Protein AF-A0A479ZXY7-F1 (afdb_monomer)

Foldseek 3Di:
DDDDPVVVVVVVVVVVVVVVVVVVVVVVVVVVCVVPDDPDPPPPPPPCDPDPPPPQDFPDQPDALQVLQVVLLVVVEVDDDDPQFLQVLLCQQQVLLSNADDPLADDDNGQFDPDQVSLVVSVVPAQWDDQPPADAAIARPLLSVLVNQLCVQDNWDAPVRDNLFFADGLVSLQVQCVVQHDVVLVVCSRNVNRSVCSLVGDDRRRDPSSRRFKGFTDDDDDSSVVSCLQSQWFAARPNNVRMIGRRRDHPVCLVSSSFDWDADPNGTHGGRPD

Nearest PDB structures (foldseek):
  4oak-assembly1_A  TM=6.173E-01  e=1.042E-04  Enterococcus gallinarum
  4muq-assembly1_A  TM=6.581E-01  e=4.054E-04  Enterococcus faecalis
  4oxd-assembly2_B  TM=5.390E-01  e=3.019E-03  Streptococcus pneumoniae R6
  4d0y-assembly2_B  TM=5.021E-01  e=9.835E-03  Streptococcus pneumoniae D39

Sequence (274 aa):
MILKPKTKKYLIQISLITLIIFLFSTTFTILYLRYNQPSPNLITIRKNNPESSVSTFIPNQQLNAQKKFLDTINYQLKNLPQSDTYEYILLRAYGAIFINQNPEIKLPPKVIVDNEQDTKQIQDNLQLTLVEGTQECYLQKAAADAFDQARNIIDIPLKSGYSGDCTRSFATNLRFWQKYTNNQTLEQVKQGKETNILSVVAPPGTSQHLWGLALDLRVSNQEQREALNQNGWFQTVAKDVPHWTYLGWDEESLPKFGLQEKIISGITYWLTPI

Solvent-accessible surface area (backbone atoms only — not comparable to full-atom values): 15407 Å² total; per-residue (Å²): 135,87,74,56,74,69,61,54,54,52,53,52,52,52,55,49,52,53,49,52,51,52,54,51,51,52,51,49,50,52,50,53,50,62,72,68,50,75,78,76,80,78,75,76,77,74,76,82,67,82,79,76,81,73,80,78,88,73,41,66,82,88,51,55,41,45,57,12,29,53,54,39,31,52,75,70,32,91,74,74,65,53,85,92,36,43,58,31,57,46,37,37,51,54,40,61,54,48,70,42,76,56,88,87,62,73,75,77,86,58,69,66,38,92,45,53,68,62,43,47,62,55,48,76,70,52,60,64,34,73,32,82,98,55,93,58,32,35,18,27,43,75,46,24,54,27,52,47,54,22,42,74,75,41,89,66,49,53,57,81,76,47,34,87,32,19,39,42,54,43,65,56,37,36,53,51,28,60,72,80,48,52,71,68,54,50,54,30,35,50,69,68,73,48,61,72,54,59,33,79,46,42,57,58,41,43,44,53,24,56,59,17,37,23,38,29,34,53,80,86,54,68,69,54,49,50,35,30,31,76,40,13,32,41,31,40,38,70,85,27,81,42,43,33,32,44,37,80,44,53,70,88,51,41,55,55,44,10,35,37,83,44,78,55,98,90,42,73,27,49,28,53,56,102

Structure (mmCIF, N/CA/C/O backbone):
data_AF-A0A479ZXY7-F1
#
_entry.id   AF-A0A479ZXY7-F1
#
loop_
_atom_site.group_PDB
_atom_site.id
_atom_site.type_symbol
_atom_site.label_atom_id
_atom_site.label_alt_id
_atom_site.label_comp_id
_atom_site.label_asym_id
_atom_site.label_entity_id
_atom_site.label_seq_id
_atom_site.pdbx_PDB_ins_code
_atom_site.Cartn_x
_atom_site.Cartn_y
_atom_site.Cartn_z
_atom_site.occupancy
_atom_site.B_iso_or_equiv
_atom_site.auth_seq_id
_atom_site.auth_comp_id
_atom_site.auth_asym_id
_atom_site.auth_atom_id
_atom_site.pdbx_PDB_model_num
ATOM 1 N N . MET A 1 1 ? 30.742 -53.772 -57.460 1.00 47.47 1 MET A N 1
ATOM 2 C CA . MET A 1 1 ? 29.313 -53.761 -57.848 1.00 47.47 1 MET A CA 1
ATOM 3 C C . MET A 1 1 ? 28.847 -52.307 -57.897 1.00 47.47 1 MET A C 1
ATOM 5 O O . MET A 1 1 ? 28.748 -51.676 -56.854 1.00 47.47 1 MET A O 1
ATOM 9 N N . ILE A 1 2 ? 28.699 -51.725 -59.091 1.00 53.19 2 ILE A N 1
ATOM 10 C CA . ILE A 1 2 ? 28.359 -50.301 -59.260 1.00 53.19 2 ILE A CA 1
ATOM 11 C C . ILE A 1 2 ? 26.841 -50.149 -59.093 1.00 53.19 2 ILE A C 1
ATOM 13 O O . ILE A 1 2 ? 26.070 -50.643 -59.913 1.00 53.19 2 ILE A O 1
ATOM 17 N N . LEU A 1 3 ? 26.407 -49.508 -58.004 1.00 51.00 3 LEU A N 1
ATOM 18 C CA . LEU A 1 3 ? 24.993 -49.224 -57.738 1.00 51.00 3 LEU A CA 1
ATOM 19 C C . LEU A 1 3 ? 24.421 -48.299 -58.823 1.00 51.00 3 LEU A C 1
ATOM 21 O O . LEU A 1 3 ? 25.013 -47.268 -59.146 1.00 51.00 3 LEU A O 1
ATOM 25 N N . LYS A 1 4 ? 23.247 -48.650 -59.365 1.00 50.28 4 LYS A N 1
ATOM 26 C CA . LYS A 1 4 ? 22.546 -47.850 -60.381 1.00 50.28 4 LYS A CA 1
ATOM 27 C C . LYS A 1 4 ? 22.296 -46.414 -59.863 1.00 50.28 4 LYS A C 1
ATOM 29 O O . LYS A 1 4 ? 22.034 -46.215 -58.672 1.00 50.28 4 LYS A O 1
ATOM 34 N N . PRO A 1 5 ? 22.312 -45.386 -60.729 1.00 57.75 5 PRO A N 1
ATOM 35 C CA . PRO A 1 5 ? 22.262 -43.979 -60.310 1.00 57.75 5 PRO A CA 1
ATOM 36 C C . PRO A 1 5 ? 21.006 -43.604 -59.499 1.00 57.75 5 PRO A C 1
ATOM 38 O O . PRO A 1 5 ? 21.085 -42.772 -58.597 1.00 57.75 5 PRO A O 1
ATOM 41 N N . LYS A 1 6 ? 19.864 -44.270 -59.733 1.00 55.56 6 LYS A N 1
ATOM 42 C CA . LYS A 1 6 ? 18.636 -44.073 -58.938 1.00 55.56 6 LYS A CA 1
ATOM 43 C C . LYS A 1 6 ? 18.770 -44.577 -57.493 1.00 55.56 6 LYS A C 1
ATOM 45 O O . LYS A 1 6 ? 18.343 -43.884 -56.576 1.00 55.56 6 LYS A O 1
ATOM 50 N N . THR A 1 7 ? 19.424 -45.719 -57.269 1.00 57.09 7 THR A N 1
ATOM 51 C CA . THR A 1 7 ? 19.645 -46.275 -55.918 1.00 57.09 7 THR A CA 1
ATOM 52 C C . THR A 1 7 ? 20.605 -45.427 -55.080 1.00 57.09 7 THR A C 1
ATOM 54 O O . THR A 1 7 ? 20.399 -45.283 -53.880 1.00 57.09 7 THR A O 1
ATOM 57 N N . LYS A 1 8 ? 21.595 -44.771 -55.705 1.00 59.19 8 LYS A N 1
ATOM 58 C CA . LYS A 1 8 ? 22.517 -43.856 -55.008 1.00 59.19 8 LYS A CA 1
ATOM 59 C C . LYS A 1 8 ? 21.806 -42.594 -54.496 1.00 59.19 8 LYS A C 1
ATOM 61 O O . LYS A 1 8 ? 22.092 -42.139 -53.395 1.00 59.19 8 LYS A O 1
ATOM 66 N N . LYS A 1 9 ? 20.846 -42.059 -55.262 1.00 59.97 9 LYS A N 1
ATOM 67 C CA . LYS A 1 9 ? 20.069 -40.864 -54.886 1.00 59.97 9 LYS A CA 1
ATOM 68 C C . LYS A 1 9 ? 19.111 -41.138 -53.717 1.00 59.97 9 LYS A C 1
ATOM 70 O O . LYS A 1 9 ? 19.033 -40.324 -52.803 1.00 59.97 9 LYS A O 1
ATOM 75 N N . TYR A 1 10 ? 18.471 -42.311 -53.708 1.00 59.94 10 TYR A N 1
ATOM 76 C CA . TYR A 1 10 ? 17.634 -42.766 -52.591 1.00 59.94 10 TYR A CA 1
ATOM 77 C C . TYR A 1 10 ? 18.440 -42.991 -51.305 1.00 59.94 10 TYR A C 1
ATOM 79 O O . TYR A 1 10 ? 18.013 -42.560 -50.241 1.00 59.94 10 TYR A O 1
ATOM 87 N N . LEU A 1 11 ? 19.629 -43.597 -51.396 1.00 63.22 11 LEU A N 1
ATOM 88 C CA . LEU A 1 11 ? 20.503 -43.801 -50.233 1.00 63.22 11 LEU A CA 1
ATOM 89 C C . LEU A 1 11 ? 20.980 -42.473 -49.620 1.00 63.22 11 LEU A C 1
ATOM 91 O O . LEU A 1 11 ? 20.997 -42.335 -48.401 1.00 63.22 11 LEU A O 1
ATOM 95 N N . ILE A 1 12 ? 21.297 -41.473 -50.451 1.00 64.19 12 ILE A N 1
ATOM 96 C CA . ILE A 1 12 ? 21.666 -40.127 -49.983 1.00 64.19 12 ILE A CA 1
ATOM 97 C C . ILE A 1 12 ? 20.469 -39.424 -49.321 1.00 64.19 12 ILE A C 1
ATOM 99 O O . ILE A 1 12 ? 20.633 -38.818 -48.265 1.00 64.19 12 ILE A O 1
ATOM 103 N N . GLN A 1 13 ? 19.261 -39.535 -49.889 1.00 62.12 13 GLN A N 1
ATOM 104 C CA . GLN A 1 13 ? 18.049 -38.973 -49.278 1.00 62.12 13 GLN A CA 1
ATOM 105 C C . GLN A 1 13 ? 17.719 -39.616 -47.928 1.00 62.12 13 GLN A C 1
ATOM 107 O O . GLN A 1 13 ? 17.432 -38.893 -46.978 1.00 62.12 13 GLN A O 1
ATOM 112 N N . ILE A 1 14 ? 17.808 -40.944 -47.815 1.00 68.12 14 ILE A N 1
ATOM 113 C CA . ILE A 1 14 ? 17.574 -41.649 -46.546 1.00 68.12 14 ILE A CA 1
ATOM 114 C C . ILE A 1 14 ? 18.610 -41.215 -45.502 1.00 68.12 14 ILE A C 1
ATOM 116 O O . ILE A 1 14 ? 18.230 -40.932 -44.372 1.00 68.12 14 ILE A O 1
ATOM 120 N N . SER A 1 15 ? 19.884 -41.077 -45.890 1.00 65.88 15 SER A N 1
ATOM 121 C CA . SER A 1 15 ? 20.955 -40.639 -44.985 1.00 65.88 15 SER A CA 1
ATOM 122 C C . SER A 1 15 ? 20.807 -39.187 -44.509 1.00 65.88 15 SER A C 1
ATOM 124 O O . SER A 1 15 ? 21.217 -38.868 -43.397 1.00 65.88 15 SER A O 1
ATOM 126 N N . LEU A 1 16 ? 20.242 -38.296 -45.331 1.00 67.25 16 LEU A N 1
ATOM 127 C CA . LEU A 1 16 ? 19.954 -36.908 -44.945 1.00 67.25 16 LEU A CA 1
ATOM 128 C C . LEU A 1 16 ? 18.743 -36.820 -44.010 1.00 67.25 16 LEU A C 1
ATOM 130 O O . LEU A 1 16 ? 18.774 -36.068 -43.040 1.00 67.25 16 LEU A O 1
ATOM 134 N N . ILE A 1 17 ? 17.697 -37.612 -44.265 1.00 69.25 17 ILE A N 1
ATOM 135 C CA . ILE A 1 17 ? 16.501 -37.657 -43.414 1.00 69.25 17 ILE A CA 1
ATOM 136 C C . ILE A 1 17 ? 16.846 -38.229 -42.034 1.00 69.25 17 ILE A C 1
ATOM 138 O O . ILE A 1 17 ? 16.434 -37.660 -41.025 1.00 69.25 17 ILE A O 1
ATOM 142 N N . THR A 1 18 ? 17.648 -39.296 -41.960 1.00 65.31 18 THR A N 1
ATOM 143 C CA . THR A 1 18 ? 18.095 -39.840 -40.668 1.00 65.31 18 THR A CA 1
ATOM 144 C C . THR A 1 18 ? 18.974 -38.858 -39.900 1.00 65.31 18 THR A C 1
ATOM 146 O O . THR A 1 18 ? 18.794 -38.732 -38.692 1.00 65.31 18 THR A O 1
ATOM 149 N N . LEU A 1 19 ? 19.853 -38.103 -40.571 1.00 67.62 19 LEU A N 1
ATOM 150 C CA . LEU A 1 19 ? 20.662 -37.058 -39.930 1.00 67.62 19 LEU A CA 1
ATOM 151 C C . LEU A 1 19 ? 19.793 -35.925 -39.353 1.00 67.62 19 LEU A C 1
ATOM 153 O O . LEU A 1 19 ? 20.022 -35.493 -38.226 1.00 67.62 19 LEU A O 1
ATOM 157 N N . ILE A 1 20 ? 18.771 -35.473 -40.089 1.00 67.44 20 ILE A N 1
ATOM 158 C CA . ILE A 1 20 ? 17.846 -34.422 -39.631 1.00 67.44 20 ILE A CA 1
ATOM 159 C C . ILE A 1 20 ? 17.018 -34.901 -38.432 1.00 67.44 20 ILE A C 1
ATOM 161 O O . ILE A 1 20 ? 16.876 -34.156 -37.465 1.00 67.44 20 ILE A O 1
ATOM 165 N N . ILE A 1 21 ? 16.522 -36.143 -38.452 1.00 67.38 21 ILE A N 1
ATOM 166 C CA . ILE A 1 21 ? 15.780 -36.726 -37.321 1.00 67.38 21 ILE A CA 1
ATOM 167 C C . ILE A 1 21 ? 16.680 -36.833 -36.082 1.00 67.38 21 ILE A C 1
ATOM 169 O O . ILE A 1 21 ? 16.236 -36.501 -34.986 1.00 67.38 21 ILE A O 1
ATOM 173 N N . PHE A 1 22 ? 17.949 -37.221 -36.245 1.00 62.78 22 PHE A N 1
ATOM 174 C CA . PHE A 1 22 ? 18.904 -37.310 -35.134 1.00 62.78 22 PHE A CA 1
ATOM 175 C C . PHE A 1 22 ? 19.274 -35.930 -34.557 1.00 62.78 22 PHE A C 1
ATOM 177 O O . PHE A 1 22 ? 19.413 -35.769 -33.344 1.00 62.78 22 PHE A O 1
ATOM 184 N N . LEU A 1 23 ? 19.398 -34.903 -35.406 1.00 59.53 23 LEU A N 1
ATOM 185 C CA . LEU A 1 23 ? 19.612 -33.514 -34.974 1.00 59.53 23 LEU A CA 1
ATOM 186 C C . LEU A 1 23 ? 18.377 -32.933 -34.259 1.00 59.53 23 LEU A C 1
ATOM 188 O O . LEU A 1 23 ? 18.514 -32.211 -33.270 1.00 59.53 23 LEU A O 1
ATOM 192 N N . PHE A 1 24 ? 17.166 -33.285 -34.698 1.00 59.16 24 PHE A N 1
ATOM 193 C CA . PHE A 1 24 ? 15.929 -32.893 -34.015 1.00 59.16 24 PHE A CA 1
ATOM 194 C C . PHE A 1 24 ? 15.730 -33.630 -32.685 1.00 59.16 24 PHE A C 1
ATOM 196 O O . PHE A 1 24 ? 15.337 -33.007 -31.702 1.00 59.16 24 PHE A O 1
ATOM 203 N N . SER A 1 25 ? 16.043 -34.929 -32.605 1.00 59.66 25 SER A N 1
ATOM 204 C CA . SER A 1 25 ? 15.922 -35.670 -31.344 1.00 59.66 25 SER A CA 1
ATOM 205 C C . SER A 1 25 ? 16.925 -35.169 -30.309 1.00 59.66 25 SER A C 1
ATOM 207 O O . SER A 1 25 ? 16.561 -34.971 -29.158 1.00 59.66 25 SER A O 1
ATOM 209 N N . THR A 1 26 ? 18.170 -34.894 -30.708 1.00 59.06 26 THR A N 1
ATOM 210 C CA . THR A 1 26 ? 19.199 -34.396 -29.780 1.00 59.06 26 THR A CA 1
ATOM 211 C C . THR A 1 26 ? 18.889 -32.994 -29.257 1.00 59.06 26 THR A C 1
ATOM 213 O O . THR A 1 26 ? 19.015 -32.756 -28.057 1.00 59.06 26 THR A O 1
ATOM 216 N N . THR A 1 27 ? 18.406 -32.080 -30.103 1.00 56.03 27 THR A N 1
ATOM 217 C CA . THR A 1 27 ? 17.993 -30.735 -29.662 1.00 56.03 27 THR A CA 1
ATOM 218 C C . THR A 1 27 ? 16.749 -30.771 -28.773 1.00 56.03 27 THR A C 1
ATOM 220 O O . THR A 1 27 ? 16.719 -30.084 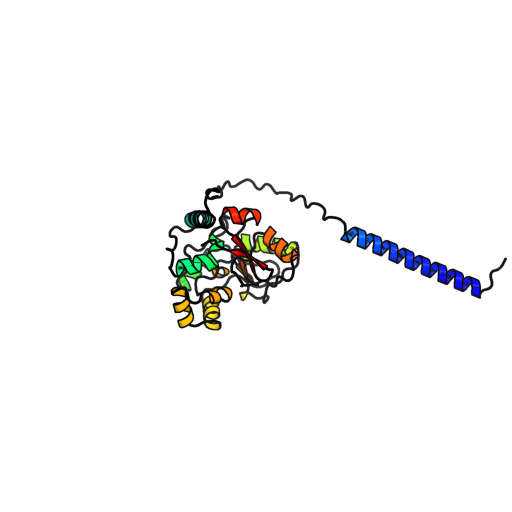-27.751 1.00 56.03 27 THR A O 1
ATOM 223 N N . PHE A 1 28 ? 15.766 -31.624 -29.084 1.00 66.31 28 PHE A N 1
ATOM 224 C CA . PHE A 1 28 ? 14.577 -31.812 -28.252 1.00 66.31 28 PHE A CA 1
ATOM 225 C C . PHE A 1 28 ? 14.916 -32.425 -26.887 1.00 66.31 28 PHE A C 1
ATOM 227 O O . PHE A 1 28 ? 14.420 -31.948 -25.872 1.00 66.31 28 PHE A O 1
ATOM 234 N N . THR A 1 29 ? 15.808 -33.420 -26.820 1.00 60.34 29 THR A N 1
ATOM 235 C CA . THR A 1 29 ? 16.255 -33.993 -25.540 1.00 60.34 29 THR A CA 1
ATOM 236 C C . THR A 1 29 ? 17.043 -32.980 -24.706 1.00 60.34 29 THR A C 1
ATOM 238 O O . THR A 1 29 ? 16.838 -32.918 -23.498 1.00 60.34 29 THR A O 1
ATOM 241 N N . ILE A 1 30 ? 17.885 -32.137 -25.315 1.00 62.78 30 ILE A N 1
ATOM 242 C CA . ILE A 1 30 ? 18.604 -31.071 -24.594 1.00 62.78 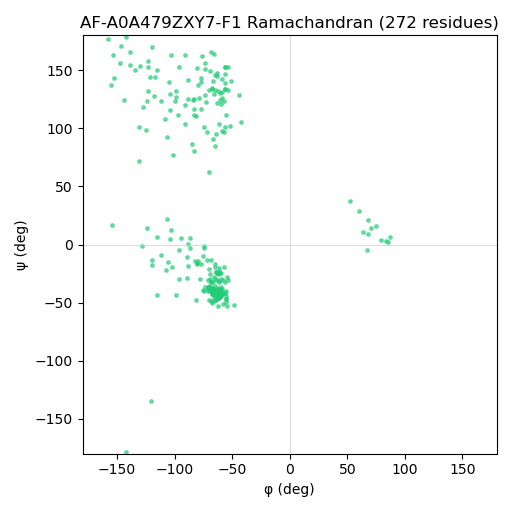30 ILE A CA 1
ATOM 243 C C . ILE A 1 30 ? 17.629 -30.021 -24.038 1.00 62.78 30 ILE A C 1
ATOM 245 O O . ILE A 1 30 ? 17.778 -29.607 -22.890 1.00 62.78 30 ILE A O 1
ATOM 249 N N . LEU A 1 31 ? 16.616 -29.614 -24.809 1.00 61.94 31 LEU A N 1
ATOM 250 C CA . LEU A 1 31 ? 15.574 -28.682 -24.359 1.00 61.94 31 LEU A CA 1
ATOM 251 C C . LEU A 1 31 ? 14.685 -29.289 -23.268 1.00 61.94 31 LEU A C 1
ATOM 253 O O . LEU A 1 31 ? 14.419 -28.630 -22.268 1.00 61.94 31 LEU A O 1
ATOM 257 N N . TYR A 1 32 ? 14.283 -30.550 -23.423 1.00 68.12 32 TYR A N 1
ATOM 258 C CA . TYR A 1 32 ? 13.486 -31.281 -22.439 1.00 68.12 32 TYR A CA 1
ATOM 259 C C . TYR A 1 32 ? 14.248 -31.495 -21.126 1.00 68.12 32 TYR A C 1
ATOM 261 O O . TYR A 1 32 ? 13.674 -31.353 -20.048 1.00 68.12 32 TYR A O 1
ATOM 269 N N . LEU A 1 33 ? 15.552 -31.785 -21.201 1.00 64.06 33 LEU A N 1
ATOM 270 C CA . LEU A 1 33 ? 16.409 -31.855 -20.022 1.00 64.06 33 LEU A CA 1
ATOM 271 C C . LEU A 1 33 ? 16.577 -30.472 -19.389 1.00 64.06 33 LEU A C 1
ATOM 273 O O . LEU A 1 33 ? 16.441 -30.384 -18.180 1.00 64.06 33 LEU A O 1
ATOM 277 N N . ARG A 1 34 ? 16.786 -29.394 -20.162 1.00 62.22 34 ARG A N 1
ATOM 278 C CA . ARG A 1 34 ? 16.861 -28.020 -19.622 1.00 62.22 34 ARG A CA 1
ATOM 279 C C . ARG A 1 34 ? 15.576 -27.577 -18.924 1.00 62.22 34 ARG A C 1
ATOM 281 O O . ARG A 1 34 ? 15.665 -26.943 -17.884 1.00 62.22 34 ARG A O 1
ATOM 288 N N . TYR A 1 35 ? 14.415 -27.902 -19.491 1.00 65.31 35 TYR A N 1
ATOM 289 C CA . TYR A 1 35 ? 13.110 -27.539 -18.933 1.00 65.31 35 TYR A CA 1
ATOM 290 C C . TYR A 1 35 ? 12.805 -28.288 -17.628 1.00 65.31 35 TYR A C 1
ATOM 292 O O . TYR A 1 35 ? 12.168 -27.738 -16.740 1.00 65.31 35 TYR A O 1
ATOM 300 N N . ASN A 1 36 ? 13.301 -29.522 -17.493 1.00 59.16 36 ASN A N 1
ATOM 301 C CA . ASN A 1 36 ? 13.084 -30.369 -16.318 1.00 59.16 36 ASN A CA 1
ATOM 302 C C . ASN A 1 36 ? 14.295 -30.439 -15.368 1.00 59.16 36 ASN A C 1
ATOM 304 O O . ASN A 1 36 ? 14.330 -31.303 -14.489 1.00 59.16 36 ASN A O 1
ATOM 308 N N . GLN A 1 37 ? 15.301 -29.569 -15.523 1.00 47.59 37 GLN A N 1
ATOM 309 C CA . GLN A 1 37 ? 16.297 -29.379 -14.468 1.00 47.59 37 GLN A CA 1
ATOM 310 C C . GLN A 1 37 ? 15.611 -28.611 -13.328 1.00 47.59 37 GLN A C 1
ATOM 312 O O . GLN A 1 37 ? 15.115 -27.512 -13.574 1.00 47.59 37 GLN A O 1
ATOM 317 N N . PRO A 1 38 ? 15.576 -29.140 -12.091 1.00 46.38 38 PRO A N 1
ATOM 318 C CA . PRO A 1 38 ? 15.204 -28.325 -10.944 1.00 46.38 38 PRO A CA 1
ATOM 319 C C . PRO A 1 38 ? 16.141 -27.117 -10.893 1.00 46.38 38 PRO A C 1
ATOM 321 O O . PRO A 1 38 ? 17.353 -27.274 -11.077 1.00 46.38 38 PRO A O 1
ATOM 324 N N . SER A 1 39 ? 15.572 -25.925 -10.690 1.00 47.78 39 SER A N 1
ATOM 325 C CA . SER A 1 39 ? 16.329 -24.679 -10.589 1.00 47.78 39 SER A CA 1
ATOM 326 C C . SER A 1 39 ? 17.550 -24.894 -9.696 1.00 47.78 39 SER A C 1
ATOM 328 O O . SER A 1 39 ? 17.397 -25.426 -8.590 1.00 47.78 39 SER A O 1
ATOM 330 N N . PRO A 1 40 ? 18.767 -24.529 -10.142 1.00 43.38 40 PRO A N 1
ATOM 331 C CA . PRO A 1 40 ? 19.911 -24.568 -9.253 1.00 43.38 40 PRO A CA 1
ATOM 332 C C . PRO A 1 40 ? 19.556 -23.689 -8.061 1.00 43.38 40 PRO A C 1
ATOM 334 O O . PRO A 1 40 ? 19.192 -22.531 -8.254 1.00 43.38 40 PRO A O 1
ATOM 337 N N . ASN A 1 41 ? 19.607 -24.267 -6.855 1.00 40.34 41 ASN A N 1
ATOM 338 C CA . ASN A 1 41 ? 19.479 -23.536 -5.603 1.00 40.34 41 ASN A CA 1
ATOM 339 C C . ASN A 1 41 ? 20.307 -22.256 -5.729 1.00 40.34 41 ASN A C 1
ATOM 341 O O . ASN A 1 41 ? 21.540 -22.309 -5.707 1.00 40.34 41 ASN A O 1
ATOM 345 N N . LEU A 1 42 ? 19.631 -21.119 -5.900 1.00 37.16 42 LEU A N 1
ATOM 346 C CA . LEU A 1 42 ? 20.238 -19.823 -5.692 1.00 37.16 42 LEU A CA 1
ATOM 347 C C . LEU A 1 42 ? 20.573 -19.814 -4.210 1.00 37.16 42 LEU A C 1
ATOM 349 O O . LEU A 1 42 ? 19.729 -19.570 -3.354 1.00 37.16 42 LEU A O 1
ATOM 353 N N . ILE A 1 43 ? 21.816 -20.178 -3.906 1.00 33.91 43 ILE A N 1
ATOM 354 C CA . ILE A 1 43 ? 22.435 -19.851 -2.638 1.00 33.91 43 ILE A CA 1
ATOM 355 C C . ILE A 1 43 ? 22.380 -18.331 -2.597 1.00 33.91 43 ILE A C 1
ATOM 357 O O . ILE A 1 43 ? 23.192 -17.652 -3.226 1.00 33.91 43 ILE A O 1
ATOM 361 N N . THR A 1 44 ? 21.370 -17.799 -1.915 1.00 35.78 44 THR A N 1
ATOM 362 C CA . THR A 1 44 ? 21.303 -16.399 -1.536 1.00 35.78 44 THR A CA 1
ATOM 363 C C . THR A 1 44 ? 22.557 -16.137 -0.721 1.00 35.78 44 THR A C 1
ATOM 365 O O . THR A 1 44 ? 22.627 -16.461 0.466 1.00 35.78 44 THR A O 1
ATOM 368 N N . ILE A 1 45 ? 23.594 -15.601 -1.366 1.00 34.59 45 ILE A N 1
ATOM 369 C CA . ILE A 1 45 ? 24.734 -15.036 -0.661 1.00 34.59 45 ILE A CA 1
ATOM 370 C C . ILE A 1 45 ? 24.176 -13.809 0.047 1.00 34.59 45 ILE A C 1
ATOM 372 O O . ILE A 1 45 ? 24.101 -12.714 -0.508 1.00 34.59 45 ILE A O 1
ATOM 376 N N . ARG A 1 46 ? 23.728 -14.030 1.283 1.00 41.34 46 ARG A N 1
ATOM 377 C CA . ARG A 1 46 ? 23.424 -12.993 2.253 1.00 41.34 46 ARG A CA 1
ATOM 378 C C . ARG A 1 46 ? 24.708 -12.177 2.391 1.00 41.34 46 ARG A C 1
ATOM 380 O O . ARG A 1 46 ? 25.667 -12.616 3.023 1.00 41.34 46 ARG A O 1
ATOM 387 N N . LYS A 1 47 ? 24.771 -11.014 1.740 1.00 41.31 47 LYS A N 1
ATOM 388 C CA . LYS A 1 47 ? 25.758 -9.998 2.100 1.00 41.31 47 LYS A CA 1
ATOM 389 C C . LYS A 1 47 ? 25.441 -9.626 3.543 1.00 41.31 47 LYS A C 1
ATOM 391 O O . LYS A 1 47 ? 24.458 -8.939 3.802 1.00 41.31 47 LYS A O 1
ATOM 396 N N . ASN A 1 48 ? 26.246 -10.132 4.471 1.00 38.31 48 ASN A N 1
ATOM 397 C CA . ASN A 1 48 ? 26.273 -9.662 5.846 1.00 38.31 48 ASN A CA 1
ATOM 398 C C . ASN A 1 48 ? 26.762 -8.207 5.816 1.00 38.31 48 ASN A C 1
ATOM 400 O O . ASN A 1 48 ? 27.958 -7.945 5.928 1.00 38.31 48 ASN A O 1
ATOM 404 N N . ASN A 1 49 ? 25.847 -7.264 5.592 1.00 39.69 49 ASN A N 1
ATOM 405 C CA . ASN A 1 49 ? 26.066 -5.890 6.017 1.00 39.69 49 ASN A CA 1
ATOM 406 C C . ASN A 1 49 ? 26.087 -5.886 7.553 1.00 39.69 49 ASN A C 1
ATOM 408 O O . ASN A 1 49 ? 25.317 -6.632 8.163 1.00 39.69 49 ASN A O 1
ATOM 412 N N . PRO A 1 50 ? 26.970 -5.095 8.182 1.00 40.34 50 PRO A N 1
ATOM 413 C CA . PRO A 1 50 ? 27.056 -5.038 9.633 1.00 40.34 50 PRO A CA 1
ATOM 414 C C . PRO A 1 50 ? 25.700 -4.606 10.198 1.00 40.34 50 PRO A C 1
ATOM 416 O O . PRO A 1 50 ? 25.141 -3.596 9.771 1.00 40.34 50 PRO A O 1
ATOM 419 N N . GLU A 1 51 ? 25.169 -5.411 11.122 1.00 40.72 51 GLU A N 1
ATOM 420 C CA . GLU A 1 51 ? 23.938 -5.152 11.866 1.00 40.72 51 GLU A CA 1
ATOM 421 C C . GLU A 1 51 ? 23.998 -3.761 12.503 1.00 40.72 51 GLU A C 1
ATOM 423 O O . GLU A 1 51 ? 24.599 -3.555 13.556 1.00 40.72 51 GLU A O 1
ATOM 428 N N . SER A 1 52 ? 23.317 -2.798 11.888 1.00 39.78 52 SER A N 1
ATOM 429 C CA . SER A 1 52 ? 22.739 -1.705 12.653 1.00 39.78 52 SER A CA 1
ATOM 430 C C . SER A 1 52 ? 21.567 -2.325 13.406 1.00 39.78 52 SER A C 1
ATOM 432 O O . SER A 1 52 ? 20.512 -2.570 12.824 1.00 39.78 52 SER A O 1
ATOM 434 N N . SER A 1 53 ? 21.797 -2.695 14.666 1.00 46.88 53 SER A N 1
ATOM 435 C CA . SER A 1 53 ? 20.891 -3.469 15.521 1.00 46.88 53 SER A CA 1
ATOM 436 C C . SER A 1 53 ? 19.650 -2.666 15.937 1.00 46.88 53 SER A C 1
ATOM 438 O O . SER A 1 53 ? 19.426 -2.394 17.119 1.00 46.88 53 SER A O 1
ATOM 440 N N . VAL A 1 54 ? 18.831 -2.254 14.971 1.00 58.91 54 VAL A N 1
ATOM 441 C CA . VAL A 1 54 ? 17.466 -1.812 15.245 1.00 58.91 54 VAL A CA 1
ATOM 442 C C . VAL A 1 54 ? 16.668 -3.076 15.538 1.00 58.91 54 VAL A C 1
ATOM 444 O O . VAL A 1 54 ? 16.338 -3.846 14.641 1.00 58.91 54 VAL A O 1
ATOM 447 N N . SER A 1 55 ? 16.428 -3.329 16.822 1.00 72.31 55 SER A N 1
ATOM 448 C CA . SER A 1 55 ? 15.580 -4.423 17.293 1.00 72.31 55 SER A CA 1
ATOM 449 C C . SER A 1 55 ? 14.197 -4.323 16.645 1.00 72.31 55 SER A C 1
ATOM 451 O O . SER A 1 55 ? 13.425 -3.430 16.991 1.00 72.31 55 SER A O 1
ATOM 453 N N . THR A 1 56 ? 13.861 -5.257 15.757 1.00 87.56 56 THR A N 1
ATOM 454 C CA . THR A 1 56 ? 12.498 -5.425 15.245 1.00 87.56 56 THR A CA 1
ATOM 455 C C . THR A 1 56 ? 11.534 -5.744 16.388 1.00 87.56 56 THR A C 1
ATOM 457 O O . THR A 1 56 ? 11.762 -6.668 17.169 1.00 87.56 56 THR A O 1
ATOM 460 N N . PHE A 1 57 ? 10.421 -5.020 16.465 1.00 93.88 57 PHE A N 1
ATOM 461 C CA . PHE A 1 57 ? 9.320 -5.346 17.359 1.00 93.88 57 PHE A CA 1
ATOM 462 C C . PHE A 1 57 ? 8.503 -6.514 16.795 1.00 93.88 57 PHE A C 1
ATOM 464 O O . PHE A 1 57 ? 7.862 -6.389 15.756 1.00 93.88 57 PHE A O 1
ATOM 471 N N . ILE A 1 58 ? 8.475 -7.644 17.496 1.00 94.88 58 ILE A N 1
ATOM 472 C CA . ILE A 1 58 ? 7.573 -8.760 17.193 1.00 94.88 58 ILE A CA 1
ATOM 473 C C . ILE A 1 58 ? 6.556 -8.858 18.338 1.00 94.88 58 ILE A C 1
ATOM 475 O O . ILE A 1 58 ? 6.975 -8.999 19.491 1.00 94.88 58 ILE A O 1
ATOM 479 N N . PRO A 1 59 ? 5.235 -8.789 18.077 1.00 95.88 59 PRO A N 1
ATOM 480 C CA . PRO A 1 59 ? 4.235 -8.892 19.138 1.00 95.88 59 PRO A CA 1
ATOM 481 C C . PRO A 1 59 ? 4.248 -10.294 19.769 1.00 95.88 59 PRO A C 1
ATOM 483 O O . PRO A 1 59 ? 4.780 -11.250 19.197 1.00 95.88 59 PRO A O 1
ATOM 486 N N . ASN A 1 60 ? 3.633 -10.457 20.945 1.00 96.81 60 ASN A N 1
ATOM 487 C CA . ASN A 1 60 ? 3.558 -11.770 21.591 1.00 96.81 60 ASN A CA 1
ATOM 488 C C . ASN A 1 60 ? 2.825 -12.780 20.686 1.00 96.81 60 ASN A C 1
ATOM 490 O O . ASN A 1 60 ? 1.654 -12.616 20.338 1.00 96.81 60 ASN A O 1
ATOM 494 N N . GLN A 1 61 ? 3.523 -13.865 20.341 1.00 97.56 61 GLN A N 1
ATOM 495 C CA . GLN A 1 61 ? 3.050 -14.848 19.371 1.00 97.56 61 GLN A CA 1
ATOM 496 C C . GLN A 1 61 ? 1.892 -15.728 19.864 1.00 97.56 61 GLN A C 1
ATOM 498 O O . GLN A 1 61 ? 1.220 -16.348 19.039 1.00 97.56 61 GLN A O 1
ATOM 503 N N . GLN A 1 62 ? 1.603 -15.722 21.168 1.00 97.62 62 GLN A N 1
ATOM 504 C CA . GLN A 1 62 ? 0.449 -16.402 21.769 1.00 97.62 62 GLN A CA 1
ATOM 505 C C . GLN A 1 62 ? -0.866 -15.622 21.607 1.00 97.62 62 GLN A C 1
ATOM 507 O O . GLN A 1 62 ? -1.941 -16.174 21.834 1.00 97.62 62 GLN A O 1
ATOM 512 N N . LEU A 1 63 ? -0.801 -14.341 21.230 1.00 97.50 63 LEU A N 1
ATOM 513 C CA . LEU A 1 63 ? -1.985 -13.508 21.032 1.00 97.50 63 LEU A CA 1
ATOM 514 C C . LEU A 1 63 ? -2.720 -13.891 19.738 1.00 97.50 63 LEU A C 1
ATOM 516 O O . LEU A 1 63 ? -2.133 -14.424 18.791 1.00 97.50 63 LEU A O 1
ATOM 520 N N . ASN A 1 64 ? -4.019 -13.595 19.679 1.00 98.06 64 ASN A N 1
ATOM 521 C CA . ASN A 1 64 ? -4.783 -13.752 18.442 1.00 98.06 64 ASN A CA 1
ATOM 522 C C . ASN A 1 64 ? -4.331 -12.734 17.372 1.00 98.06 64 ASN A C 1
ATOM 524 O O . ASN A 1 64 ? -3.636 -11.761 17.672 1.00 98.06 64 ASN A O 1
ATOM 528 N N . ALA A 1 65 ? -4.728 -12.961 16.117 1.00 98.06 65 ALA A N 1
ATOM 529 C CA . ALA A 1 65 ? -4.317 -12.136 14.978 1.00 98.06 65 ALA A CA 1
ATOM 530 C C . ALA A 1 65 ? -4.641 -10.645 15.180 1.00 98.06 65 ALA A C 1
ATOM 532 O O . ALA A 1 65 ? -3.765 -9.797 15.025 1.00 98.06 65 ALA A O 1
ATOM 533 N N . GLN A 1 66 ? -5.863 -10.333 15.626 1.00 97.81 66 GLN A N 1
ATOM 534 C CA . GLN A 1 66 ? -6.296 -8.966 15.916 1.00 97.81 66 GLN A CA 1
ATOM 535 C C . GLN A 1 66 ? -5.370 -8.262 16.910 1.00 97.81 66 GLN A C 1
ATOM 537 O O . GLN A 1 66 ? -4.914 -7.149 16.656 1.00 97.81 66 GLN A O 1
ATOM 542 N N . LYS A 1 67 ? -5.061 -8.909 18.036 1.00 97.44 67 LYS A N 1
ATOM 543 C CA . LYS A 1 67 ? -4.223 -8.309 19.069 1.00 97.44 67 LYS A CA 1
ATOM 544 C C . LYS A 1 67 ? -2.763 -8.185 18.623 1.00 97.44 67 LYS A C 1
ATOM 546 O O . LYS A 1 67 ? -2.163 -7.150 18.889 1.00 97.44 67 LYS A O 1
ATOM 551 N N . LYS A 1 68 ? -2.222 -9.162 17.881 1.00 98.19 68 LYS A N 1
ATOM 552 C CA . LYS A 1 68 ? -0.888 -9.058 17.250 1.00 98.19 68 LYS A CA 1
ATOM 553 C C . LYS A 1 68 ? -0.783 -7.827 16.354 1.00 98.19 68 LYS A C 1
ATOM 555 O O . LYS A 1 68 ? 0.182 -7.071 16.458 1.00 98.19 68 LYS A O 1
ATOM 560 N N . PHE A 1 69 ? -1.787 -7.618 15.509 1.00 97.88 69 PHE A N 1
ATOM 561 C CA . PHE A 1 69 ? -1.824 -6.488 14.591 1.00 97.88 69 PHE A CA 1
ATOM 562 C C . PHE A 1 69 ? -1.942 -5.160 15.330 1.00 97.88 69 PHE A C 1
ATOM 564 O O . PHE A 1 69 ? -1.133 -4.268 15.103 1.00 97.88 69 PHE A O 1
ATOM 571 N N . LEU A 1 70 ? -2.878 -5.043 16.275 1.00 96.38 70 LEU A N 1
ATOM 572 C CA . LEU A 1 70 ? -3.042 -3.817 17.058 1.00 96.38 70 LEU A CA 1
ATOM 573 C C . LEU A 1 70 ? -1.797 -3.487 17.895 1.00 96.38 70 LEU A C 1
ATOM 575 O O . LEU A 1 70 ? -1.419 -2.322 17.948 1.00 96.38 70 LEU A O 1
ATOM 579 N N . ASP A 1 71 ? -1.124 -4.478 18.487 1.00 95.88 71 ASP A N 1
ATOM 580 C CA . ASP A 1 71 ? 0.134 -4.257 19.218 1.00 95.88 71 ASP A CA 1
ATOM 581 C C . ASP A 1 71 ? 1.262 -3.799 18.283 1.00 95.88 71 ASP A C 1
ATOM 583 O O . ASP A 1 71 ? 2.017 -2.893 18.630 1.00 95.88 71 ASP A O 1
ATOM 587 N N . THR A 1 72 ? 1.339 -4.374 17.077 1.00 95.19 72 THR A N 1
ATOM 588 C CA . THR A 1 72 ? 2.295 -3.954 16.037 1.00 95.19 72 THR A CA 1
ATOM 589 C C . THR A 1 72 ? 2.034 -2.519 15.596 1.00 95.19 72 THR A C 1
ATOM 591 O O . THR A 1 72 ? 2.957 -1.713 15.540 1.00 95.19 72 THR A O 1
ATOM 594 N N . ILE A 1 73 ? 0.779 -2.159 15.326 1.00 94.69 73 ILE A N 1
ATOM 595 C CA . ILE A 1 73 ? 0.451 -0.800 14.895 1.00 94.69 73 ILE A CA 1
ATOM 596 C C . ILE A 1 73 ? 0.631 0.197 16.033 1.00 94.69 73 ILE A C 1
ATOM 598 O O . ILE A 1 73 ? 1.109 1.292 15.775 1.00 94.69 73 ILE A O 1
ATOM 602 N N . ASN A 1 74 ? 0.332 -0.157 17.284 1.00 94.19 74 ASN A N 1
ATOM 603 C CA . ASN A 1 74 ? 0.553 0.728 18.433 1.00 94.19 74 ASN A CA 1
ATOM 604 C C . ASN A 1 74 ? 2.037 1.087 18.632 1.00 94.19 74 ASN A C 1
ATOM 606 O O . ASN A 1 74 ? 2.351 2.123 19.213 1.00 94.19 74 ASN A O 1
ATOM 610 N N . TYR A 1 75 ? 2.952 0.242 18.146 1.00 90.69 75 TYR A N 1
ATOM 611 C CA . TYR A 1 75 ? 4.381 0.549 18.114 1.00 90.69 75 TYR A CA 1
ATOM 612 C C . TYR A 1 75 ? 4.720 1.667 17.106 1.00 90.69 75 TYR A C 1
ATOM 614 O O . TYR A 1 75 ? 5.652 2.433 17.339 1.00 90.69 75 TYR A O 1
ATOM 622 N N . GLN A 1 76 ? 3.944 1.800 16.023 1.00 90.44 76 GLN A N 1
ATOM 623 C CA . GLN A 1 76 ? 4.159 2.787 14.954 1.00 90.44 76 GLN A CA 1
ATOM 624 C C . GLN A 1 76 ? 3.283 4.044 15.089 1.00 90.44 76 GLN A C 1
ATOM 626 O O . GLN A 1 76 ? 3.746 5.170 14.905 1.00 90.44 76 GLN A O 1
ATOM 631 N N . LEU A 1 77 ? 2.001 3.866 15.410 1.00 90.44 77 LEU A N 1
ATOM 632 C CA . LEU A 1 77 ? 0.999 4.914 15.559 1.00 90.44 77 LEU A CA 1
ATOM 633 C C . LEU A 1 77 ? 0.718 5.160 17.039 1.00 90.44 77 LEU A C 1
ATOM 635 O O . LEU A 1 77 ? 0.146 4.317 17.723 1.00 90.44 77 LEU A O 1
ATOM 639 N N . LYS A 1 78 ? 1.037 6.369 17.512 1.00 82.44 78 LYS A N 1
ATOM 640 C CA . LYS A 1 78 ? 0.821 6.767 18.915 1.00 82.44 78 LYS A CA 1
ATOM 641 C C . LYS A 1 78 ? -0.649 6.738 19.344 1.00 82.44 78 LYS A C 1
ATOM 643 O O . LYS A 1 78 ? -0.929 6.504 20.512 1.00 82.44 78 LYS A O 1
ATOM 648 N N . ASN A 1 79 ? -1.566 7.009 18.415 1.00 87.31 79 ASN A N 1
ATOM 649 C CA . ASN A 1 79 ? -2.999 7.097 18.680 1.00 87.31 79 ASN A CA 1
ATOM 650 C C . ASN A 1 79 ? -3.743 6.137 17.754 1.00 87.31 79 ASN A C 1
ATOM 652 O O . ASN A 1 79 ? -3.990 6.456 16.589 1.00 87.31 79 ASN A O 1
ATOM 656 N N . LEU A 1 80 ? -4.095 4.963 18.276 1.00 92.69 80 LEU A N 1
ATOM 657 C CA . LEU A 1 80 ? -4.914 4.013 17.537 1.00 92.69 80 LEU A CA 1
ATOM 658 C C . LEU A 1 80 ? -6.359 4.526 17.401 1.00 92.69 80 LEU A C 1
ATOM 660 O O . LEU A 1 80 ? -6.959 4.933 18.404 1.00 92.69 80 LEU A O 1
ATOM 664 N N . PRO A 1 81 ? -6.941 4.471 16.189 1.00 93.56 81 PRO A N 1
ATOM 665 C CA . PRO A 1 81 ? -8.373 4.652 15.992 1.00 93.56 81 PRO A CA 1
ATOM 666 C C . PRO A 1 81 ? -9.205 3.754 16.910 1.00 93.56 81 PRO A C 1
ATOM 668 O O . PRO A 1 81 ? -8.865 2.589 17.125 1.00 93.56 81 PRO A O 1
ATOM 671 N N . GLN A 1 82 ? -10.309 4.289 17.430 1.00 93.25 82 GLN A N 1
ATOM 672 C CA . GLN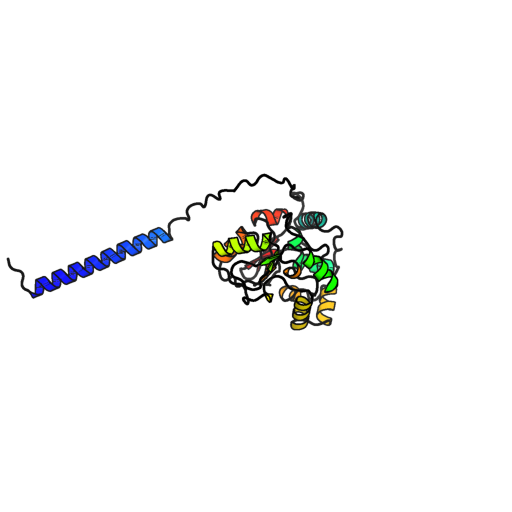 A 1 82 ? -11.279 3.505 18.196 1.00 93.25 82 GLN A CA 1
ATOM 673 C C . GLN A 1 82 ? -12.083 2.601 17.262 1.00 93.25 82 GLN A C 1
ATOM 675 O O . GLN A 1 82 ? -12.293 2.952 16.106 1.00 93.25 82 GLN A O 1
ATOM 680 N N . SER A 1 83 ? -12.558 1.455 17.750 1.00 92.00 83 SER A N 1
ATOM 681 C CA . SER A 1 83 ? -13.464 0.613 16.963 1.00 92.00 83 SER A CA 1
ATOM 682 C C . SER A 1 83 ? -14.709 1.394 16.529 1.00 92.00 83 SER A C 1
ATOM 684 O O . SER A 1 83 ? -15.125 2.340 17.196 1.00 92.00 83 SER A O 1
ATOM 686 N N . ASP A 1 84 ? -15.297 0.989 15.404 1.00 88.31 84 ASP A N 1
ATOM 687 C CA . ASP A 1 84 ? -16.515 1.578 14.829 1.00 88.31 84 ASP A CA 1
ATOM 688 C C . ASP A 1 84 ? -16.399 3.047 14.376 1.00 88.31 84 ASP A C 1
ATOM 690 O O . ASP A 1 84 ? -17.403 3.661 14.012 1.00 88.31 84 ASP A O 1
ATOM 694 N N . THR A 1 85 ? -15.187 3.615 14.324 1.00 95.44 85 THR A N 1
ATOM 695 C CA . THR A 1 85 ? -14.957 4.926 13.697 1.00 95.44 85 THR A CA 1
ATOM 696 C C . THR A 1 85 ? -14.590 4.807 12.220 1.00 95.44 85 THR A C 1
ATOM 698 O O . THR A 1 85 ? -14.157 3.762 11.724 1.00 95.44 85 THR A O 1
ATOM 701 N N . TYR A 1 86 ? -14.715 5.925 11.505 1.00 95.75 86 TYR A N 1
ATOM 702 C CA . TYR A 1 86 ? -14.284 6.036 10.116 1.00 95.75 86 TYR A CA 1
ATOM 703 C C . TYR A 1 86 ? -12.786 5.734 9.945 1.00 95.75 86 TYR A C 1
ATOM 705 O O . TYR A 1 86 ? -12.396 4.987 9.050 1.00 95.75 86 TYR A O 1
ATOM 713 N N . GLU A 1 87 ? -11.943 6.247 10.838 1.00 96.06 87 GLU A N 1
ATOM 714 C CA . GLU A 1 87 ? -10.505 5.978 10.852 1.00 96.06 87 GLU A CA 1
ATOM 715 C C . GLU A 1 87 ? -10.217 4.483 11.023 1.00 96.06 87 GLU A C 1
ATOM 717 O O . GLU A 1 87 ? -9.287 3.972 10.407 1.00 96.06 87 GLU A O 1
ATOM 722 N N . TYR A 1 88 ? -11.016 3.759 11.812 1.00 96.31 88 TYR A N 1
ATOM 723 C CA . TYR A 1 88 ? -10.855 2.314 11.992 1.00 96.31 88 TYR A CA 1
ATOM 724 C C . TYR A 1 88 ? -11.252 1.523 10.747 1.00 96.31 88 TYR A C 1
ATOM 726 O O . TYR A 1 88 ? -10.570 0.568 10.379 1.00 96.31 88 TYR A O 1
ATOM 734 N N . ILE A 1 89 ? -12.306 1.951 10.047 1.00 96.69 89 ILE A N 1
ATOM 735 C CA . ILE A 1 89 ? -12.696 1.380 8.749 1.00 96.69 89 ILE A CA 1
ATOM 736 C C . ILE A 1 89 ? -11.552 1.526 7.737 1.00 96.69 89 ILE A C 1
ATOM 738 O O . ILE A 1 89 ? -11.238 0.589 7.002 1.00 96.69 89 ILE A O 1
ATOM 742 N N . LEU A 1 90 ? -10.889 2.681 7.723 1.00 97.44 90 LEU A N 1
ATOM 743 C CA . LEU A 1 90 ? -9.746 2.927 6.846 1.00 97.44 90 LEU A CA 1
ATOM 744 C C . LEU A 1 90 ? -8.489 2.186 7.291 1.00 97.44 90 LEU A C 1
ATOM 746 O O . LEU A 1 90 ? -7.754 1.679 6.447 1.00 97.44 90 LEU A O 1
ATOM 750 N N . LEU A 1 91 ? -8.258 2.071 8.600 1.00 97.00 91 LEU A N 1
ATOM 751 C CA . LEU A 1 91 ? -7.175 1.261 9.148 1.00 97.00 91 LEU A CA 1
ATOM 752 C C . LEU A 1 91 ? -7.345 -0.207 8.746 1.00 97.00 91 LEU A C 1
ATOM 754 O O . LEU A 1 91 ? -6.378 -0.849 8.347 1.00 97.00 91 LEU A O 1
ATOM 758 N N . ARG A 1 92 ? -8.575 -0.725 8.774 1.00 96.88 92 ARG A N 1
ATOM 759 C CA . ARG A 1 92 ? -8.893 -2.069 8.288 1.00 96.88 92 ARG A CA 1
ATOM 760 C C . ARG A 1 92 ? -8.567 -2.230 6.800 1.00 96.88 92 ARG A C 1
ATOM 762 O O . ARG A 1 92 ? -7.986 -3.241 6.412 1.00 96.88 92 ARG A O 1
ATOM 769 N N . ALA A 1 93 ? -8.928 -1.247 5.975 1.00 97.19 93 ALA A N 1
ATOM 770 C CA . ALA A 1 93 ? -8.764 -1.320 4.523 1.00 97.19 93 ALA A CA 1
ATOM 771 C C . ALA A 1 93 ? -7.311 -1.121 4.056 1.00 97.19 93 ALA A C 1
ATOM 773 O O . ALA A 1 93 ? -6.867 -1.804 3.139 1.00 97.19 93 ALA A O 1
ATOM 774 N N . TYR A 1 94 ? -6.571 -0.200 4.680 1.00 98.00 94 TYR A N 1
ATOM 775 C CA . TYR A 1 94 ? -5.279 0.287 4.178 1.00 98.00 94 TYR A CA 1
ATOM 776 C C . TYR A 1 94 ? -4.143 0.225 5.207 1.00 98.00 94 TYR A C 1
ATOM 778 O O . TYR A 1 94 ? -3.003 0.567 4.889 1.00 98.00 94 TYR A O 1
ATOM 786 N N . GLY A 1 95 ? -4.410 -0.217 6.435 1.00 97.38 95 GLY A N 1
ATOM 787 C CA . GLY A 1 95 ? -3.462 -0.158 7.548 1.00 97.38 95 GLY A CA 1
ATOM 788 C C . GLY A 1 95 ? -2.323 -1.173 7.504 1.00 97.38 95 GLY A C 1
ATOM 789 O O . GLY A 1 95 ? -1.448 -1.118 8.361 1.00 97.38 95 GLY A O 1
ATOM 790 N N . ALA A 1 96 ? -2.286 -2.077 6.521 1.00 98.31 96 ALA A N 1
ATOM 791 C CA . ALA A 1 96 ? -1.221 -3.072 6.415 1.00 98.31 96 ALA A CA 1
ATOM 792 C C . ALA A 1 96 ? 0.183 -2.438 6.351 1.00 98.31 96 ALA A C 1
ATOM 794 O O . ALA A 1 96 ? 1.112 -2.991 6.924 1.00 98.31 96 ALA A O 1
ATOM 795 N N . ILE A 1 97 ? 0.337 -1.241 5.763 1.00 97.88 97 ILE A N 1
ATOM 796 C CA . ILE A 1 97 ? 1.629 -0.527 5.714 1.00 97.88 97 ILE A CA 1
ATOM 797 C C . ILE A 1 97 ? 2.263 -0.319 7.096 1.00 97.88 97 ILE A C 1
ATOM 799 O O . ILE A 1 97 ? 3.484 -0.269 7.202 1.00 97.88 97 ILE A O 1
ATOM 803 N N . PHE A 1 98 ? 1.460 -0.234 8.162 1.00 97.62 98 PHE A N 1
ATOM 804 C CA . PHE A 1 98 ? 1.946 0.025 9.516 1.00 97.62 98 PHE A CA 1
ATOM 805 C C . PHE A 1 98 ? 2.641 -1.177 10.164 1.00 97.62 98 PHE A C 1
ATOM 807 O O . PHE A 1 98 ? 3.125 -1.051 11.282 1.00 97.62 98 PHE A O 1
ATOM 814 N N . ILE A 1 99 ? 2.732 -2.334 9.500 1.00 97.44 99 ILE A N 1
ATOM 815 C CA . ILE A 1 99 ? 3.621 -3.405 9.972 1.00 97.44 99 ILE A CA 1
ATOM 816 C C . ILE A 1 99 ? 5.073 -3.192 9.536 1.00 97.44 99 ILE A C 1
ATOM 818 O O . ILE A 1 99 ? 5.960 -3.876 10.042 1.00 97.44 99 ILE A O 1
ATOM 822 N N . ASN A 1 100 ? 5.333 -2.288 8.585 1.00 97.31 100 ASN A N 1
ATOM 823 C CA . ASN A 1 100 ? 6.674 -2.042 8.071 1.00 97.31 100 ASN A CA 1
ATOM 824 C C . ASN A 1 100 ? 7.552 -1.439 9.181 1.00 97.31 100 ASN A C 1
ATOM 826 O O . ASN A 1 100 ? 7.155 -0.485 9.846 1.00 97.31 100 ASN A O 1
ATOM 830 N N . GLN A 1 101 ? 8.732 -2.018 9.404 1.00 95.75 101 GLN A N 1
ATOM 831 C CA . GLN A 1 101 ? 9.697 -1.544 10.409 1.00 95.75 101 GLN A CA 1
ATOM 832 C C . GLN A 1 101 ? 11.063 -1.239 9.799 1.00 95.75 101 GLN A C 1
ATOM 834 O O . GLN A 1 101 ? 12.050 -1.111 10.524 1.00 95.75 101 GLN A O 1
ATOM 839 N N . ASN A 1 102 ? 11.142 -1.147 8.471 1.00 94.62 102 ASN A N 1
ATOM 840 C CA . ASN A 1 102 ? 12.369 -0.742 7.813 1.00 94.62 102 ASN A CA 1
ATOM 841 C C . ASN A 1 102 ? 12.691 0.707 8.238 1.00 94.62 102 ASN A C 1
ATOM 843 O O . ASN A 1 102 ? 11.867 1.593 8.008 1.00 94.62 102 ASN A O 1
ATOM 847 N N . PRO A 1 103 ? 13.865 0.974 8.842 1.00 92.75 103 PRO A N 1
ATOM 848 C CA . PRO A 1 103 ? 14.213 2.302 9.351 1.00 92.75 103 PRO A CA 1
ATOM 849 C C . PRO A 1 103 ? 14.340 3.373 8.256 1.00 92.75 103 PRO A C 1
ATOM 851 O O . PRO A 1 103 ? 14.317 4.564 8.561 1.00 92.75 103 PRO A O 1
ATOM 854 N N . GLU A 1 104 ? 14.469 2.976 6.988 1.00 93.25 104 GLU A N 1
ATOM 855 C CA . GLU A 1 104 ? 14.477 3.891 5.842 1.00 93.25 104 GLU A CA 1
ATOM 856 C C . GLU A 1 104 ? 13.065 4.314 5.413 1.00 93.25 104 GLU A C 1
ATOM 858 O O . GLU A 1 104 ? 12.910 5.308 4.700 1.00 93.25 104 GLU A O 1
ATOM 863 N N . ILE A 1 105 ? 12.033 3.583 5.849 1.00 96.44 105 ILE A N 1
ATOM 864 C CA . ILE A 1 105 ? 10.639 3.852 5.508 1.00 96.44 105 ILE A CA 1
ATOM 865 C C . ILE A 1 105 ? 10.038 4.832 6.511 1.00 96.44 105 ILE A C 1
ATOM 867 O O . ILE A 1 105 ? 10.011 4.605 7.719 1.00 96.44 105 ILE A O 1
ATOM 871 N N . LYS A 1 106 ? 9.481 5.925 5.991 1.00 96.31 106 LYS A N 1
ATOM 872 C CA . LYS A 1 106 ? 8.680 6.875 6.762 1.00 96.31 106 LYS A CA 1
ATOM 873 C C . LYS A 1 106 ? 7.202 6.563 6.570 1.00 96.31 106 LYS A C 1
ATOM 875 O O . LYS A 1 106 ? 6.657 6.738 5.480 1.00 96.31 106 LYS A O 1
ATOM 880 N N . LEU A 1 107 ? 6.561 6.095 7.635 1.00 95.62 107 LEU A N 1
ATOM 881 C CA . LEU A 1 107 ? 5.119 5.857 7.679 1.00 95.62 107 LEU A CA 1
ATOM 882 C C . LEU A 1 107 ? 4.355 7.166 7.934 1.00 95.62 107 LEU A C 1
ATOM 884 O O . LEU A 1 107 ? 4.891 8.075 8.577 1.00 95.62 107 LEU A O 1
ATOM 888 N N . PRO A 1 108 ? 3.100 7.288 7.463 1.00 94.06 108 PRO A N 1
ATOM 889 C CA . PRO A 1 108 ? 2.270 8.434 7.812 1.00 94.06 108 PRO A CA 1
ATOM 890 C C . PRO A 1 108 ? 1.994 8.458 9.329 1.00 94.06 108 PRO A C 1
ATOM 892 O O . PRO A 1 108 ? 1.803 7.409 9.940 1.00 94.06 108 PRO A O 1
ATOM 895 N N . PRO A 1 109 ? 1.913 9.638 9.967 1.00 92.25 109 PRO A N 1
ATOM 896 C CA . PRO A 1 109 ? 1.730 9.739 11.419 1.00 92.25 109 PRO A CA 1
ATOM 897 C C . PRO A 1 109 ? 0.299 9.420 11.889 1.00 92.25 109 PRO A C 1
ATOM 899 O O . PRO A 1 109 ? 0.045 9.342 13.091 1.00 92.25 109 PRO A O 1
ATOM 902 N N . LYS A 1 110 ? -0.650 9.291 10.955 1.00 92.75 110 LYS A N 1
ATOM 903 C CA . LYS A 1 110 ? -2.071 9.011 11.190 1.00 92.75 110 LYS A CA 1
ATOM 904 C C . LYS A 1 110 ? -2.683 8.313 9.975 1.00 92.75 110 LYS A C 1
ATOM 906 O O . LYS A 1 110 ? -2.120 8.351 8.885 1.00 92.75 110 LYS A O 1
ATOM 911 N N . VAL A 1 111 ? -3.848 7.697 10.167 1.00 94.31 111 VAL A N 1
ATOM 912 C CA . VAL A 1 111 ? -4.567 6.947 9.118 1.00 94.31 111 VAL A CA 1
ATOM 913 C C . VAL A 1 111 ? -5.173 7.863 8.047 1.00 94.31 111 VAL A C 1
ATOM 915 O O . VAL A 1 111 ? -5.275 7.467 6.889 1.00 94.31 111 VAL A O 1
ATOM 918 N N . ILE A 1 112 ? -5.560 9.086 8.426 1.00 95.44 112 ILE A N 1
ATOM 919 C CA . ILE A 1 112 ? -6.148 10.087 7.528 1.00 95.44 112 ILE A CA 1
ATOM 920 C C . ILE A 1 112 ? -5.318 11.359 7.595 1.00 95.44 112 ILE A C 1
ATOM 922 O O . ILE A 1 112 ? -5.157 11.929 8.672 1.00 95.44 112 ILE A O 1
ATOM 926 N N . VAL A 1 113 ? -4.823 11.827 6.455 1.00 95.00 113 VAL A N 1
ATOM 927 C CA . VAL A 1 113 ? -4.211 13.153 6.333 1.00 95.00 113 VAL A CA 1
ATOM 928 C C . VAL A 1 113 ? -5.222 14.131 5.748 1.00 95.00 113 VAL A C 1
ATOM 930 O O . VAL A 1 113 ? -5.908 13.816 4.783 1.00 95.00 113 VAL A O 1
ATOM 933 N N . ASP A 1 114 ? -5.360 15.303 6.366 1.00 92.50 114 ASP A N 1
ATOM 934 C CA . ASP A 1 114 ? -6.597 16.085 6.245 1.00 92.50 114 ASP A CA 1
ATOM 935 C C . ASP A 1 114 ? -6.697 16.830 4.911 1.00 92.50 114 ASP A C 1
ATOM 937 O O . ASP A 1 114 ? -7.794 17.094 4.417 1.00 92.50 114 ASP A O 1
ATOM 941 N N . ASN A 1 115 ? -5.555 17.208 4.333 1.00 95.38 115 ASN A N 1
ATOM 942 C CA . ASN A 1 115 ? -5.505 18.081 3.169 1.00 95.38 115 ASN A CA 1
ATOM 943 C C . ASN A 1 115 ? -4.190 17.942 2.376 1.00 95.38 115 ASN A C 1
ATOM 945 O O . ASN A 1 115 ? -3.261 17.218 2.753 1.00 95.38 115 ASN A O 1
ATOM 949 N N . GLU A 1 116 ? -4.126 18.670 1.259 1.00 96.81 116 GLU A N 1
ATOM 950 C CA . GLU A 1 116 ? -2.960 18.737 0.372 1.00 96.81 116 GLU A CA 1
ATOM 951 C C . GLU A 1 116 ? -1.710 19.258 1.078 1.00 96.81 116 GLU A C 1
ATOM 953 O O . GLU A 1 116 ? -0.637 18.693 0.898 1.00 96.81 116 GLU A O 1
ATOM 958 N N . GLN A 1 117 ? -1.835 20.312 1.886 1.00 97.25 117 GLN A N 1
ATOM 959 C CA . GLN A 1 117 ? -0.695 20.939 2.548 1.00 97.25 117 GLN A CA 1
ATOM 960 C C . GLN A 1 117 ? -0.029 19.967 3.528 1.00 97.25 117 GLN A C 1
ATOM 962 O O . GLN A 1 117 ? 1.186 19.788 3.466 1.00 97.25 117 GLN A O 1
ATOM 967 N N . ASP A 1 118 ? -0.811 19.294 4.369 1.00 96.00 118 ASP A N 1
ATOM 968 C CA . ASP A 1 118 ? -0.299 18.311 5.328 1.00 96.00 118 ASP A CA 1
ATOM 969 C C . ASP A 1 118 ? 0.298 17.094 4.609 1.00 96.00 118 ASP A C 1
ATOM 971 O O . ASP A 1 118 ? 1.362 16.598 4.983 1.00 96.00 118 ASP A O 1
ATOM 975 N N . THR A 1 119 ? -0.353 16.635 3.533 1.00 97.06 119 THR A N 1
ATOM 976 C CA . THR A 1 119 ? 0.169 15.530 2.713 1.00 97.06 119 THR A CA 1
ATOM 977 C C . THR A 1 119 ? 1.508 15.909 2.099 1.00 97.06 119 THR A C 1
ATOM 979 O O . THR A 1 119 ? 2.462 15.138 2.187 1.00 97.06 119 THR A O 1
ATOM 982 N N . LYS A 1 120 ? 1.609 17.117 1.540 1.00 96.75 120 LYS A N 1
ATOM 983 C CA . LYS A 1 120 ? 2.841 17.623 0.948 1.00 96.75 120 LYS A CA 1
ATOM 984 C C . LYS A 1 120 ? 3.953 17.748 1.990 1.00 96.75 120 LYS A C 1
ATOM 986 O O . LYS A 1 120 ? 5.067 17.325 1.718 1.00 96.75 120 LYS A O 1
ATOM 991 N N . GLN A 1 121 ? 3.666 18.255 3.190 1.00 96.00 121 GLN A N 1
ATOM 992 C CA . GLN A 1 121 ? 4.660 18.338 4.269 1.00 96.00 121 GLN A CA 1
ATOM 993 C C . GLN A 1 121 ? 5.229 16.963 4.648 1.00 96.00 121 GLN A C 1
ATOM 995 O O . GLN A 1 121 ? 6.425 16.838 4.912 1.00 96.00 121 GLN A O 1
ATOM 1000 N N . ILE A 1 122 ? 4.394 15.920 4.655 1.00 95.00 122 ILE A N 1
ATOM 1001 C CA . ILE A 1 122 ? 4.854 14.543 4.871 1.00 95.00 122 ILE A CA 1
ATOM 1002 C C . ILE A 1 122 ? 5.692 14.073 3.674 1.00 95.00 122 ILE A C 1
ATOM 1004 O O . ILE A 1 122 ? 6.796 13.564 3.868 1.00 95.00 122 ILE A O 1
ATOM 1008 N N . GLN A 1 123 ? 5.198 14.277 2.450 1.00 96.44 123 GLN A N 1
ATOM 1009 C CA . GLN A 1 123 ? 5.856 13.849 1.212 1.00 96.44 123 GLN A CA 1
ATOM 1010 C C . GLN A 1 123 ? 7.220 14.510 0.987 1.00 96.44 123 GLN A C 1
ATOM 1012 O O . GLN A 1 123 ? 8.154 13.829 0.574 1.00 96.44 123 GLN A O 1
ATOM 1017 N N . ASP A 1 124 ? 7.372 15.788 1.340 1.00 96.31 124 ASP A N 1
ATOM 1018 C CA . ASP A 1 124 ? 8.633 16.538 1.252 1.00 96.31 124 ASP A CA 1
ATOM 1019 C C . ASP A 1 124 ? 9.740 15.928 2.130 1.00 96.31 124 ASP A C 1
ATOM 1021 O O . ASP A 1 124 ? 10.925 16.169 1.910 1.00 96.31 124 ASP A O 1
ATOM 1025 N N . ASN A 1 125 ? 9.365 15.119 3.124 1.00 95.06 125 ASN A N 1
ATOM 1026 C CA . ASN A 1 125 ? 10.295 14.417 3.996 1.00 95.06 125 ASN A CA 1
ATOM 1027 C C . ASN A 1 125 ? 10.576 12.973 3.552 1.00 95.06 125 ASN A C 1
ATOM 1029 O O . ASN A 1 125 ? 11.402 12.311 4.188 1.00 95.06 125 ASN A O 1
ATOM 1033 N N . LEU A 1 126 ? 9.912 12.452 2.519 1.00 97.00 126 LEU A N 1
ATOM 1034 C CA . LEU A 1 126 ? 10.129 11.087 2.041 1.00 97.00 126 LEU A CA 1
ATOM 1035 C C . LEU A 1 126 ? 11.414 10.997 1.216 1.00 97.00 126 LEU A C 1
ATOM 1037 O O . LEU A 1 126 ? 11.711 11.857 0.391 1.00 97.00 126 LEU A O 1
ATOM 1041 N N . GLN A 1 127 ? 12.161 9.910 1.401 1.00 96.81 127 GLN A N 1
ATOM 1042 C CA . GLN A 1 127 ? 13.274 9.576 0.515 1.00 96.81 127 GLN A CA 1
ATOM 1043 C C . GLN A 1 127 ? 12.725 8.815 -0.688 1.00 96.81 127 GLN A C 1
ATOM 1045 O O . GLN A 1 127 ? 12.646 7.587 -0.665 1.00 96.81 127 GLN A O 1
ATOM 1050 N N . LEU A 1 128 ? 12.286 9.552 -1.706 1.00 97.50 128 LEU A N 1
ATOM 1051 C CA . LEU A 1 128 ? 11.760 8.968 -2.934 1.00 97.50 128 LEU A CA 1
ATOM 1052 C C . LEU A 1 128 ? 12.877 8.723 -3.950 1.00 97.50 128 LEU A C 1
ATOM 1054 O O . LEU A 1 128 ? 13.771 9.551 -4.110 1.00 97.50 128 LEU A O 1
ATOM 1058 N N . THR A 1 129 ? 12.789 7.613 -4.676 1.00 97.75 129 THR A N 1
ATOM 1059 C CA . THR A 1 129 ? 13.635 7.341 -5.841 1.00 97.75 129 THR A CA 1
ATOM 1060 C C . THR A 1 129 ? 12.780 6.921 -7.028 1.00 97.75 129 THR A C 1
ATOM 1062 O O . THR A 1 129 ? 11.665 6.417 -6.862 1.00 97.75 129 THR A O 1
ATOM 1065 N N . LEU A 1 130 ? 13.300 7.176 -8.227 1.00 97.56 130 LEU A N 1
ATOM 1066 C CA . LEU A 1 130 ? 12.692 6.738 -9.475 1.00 97.56 130 LEU A CA 1
ATOM 1067 C C . LEU A 1 130 ? 12.905 5.230 -9.622 1.00 97.56 130 LEU A C 1
ATOM 1069 O O . LEU A 1 130 ? 14.036 4.760 -9.524 1.00 97.56 130 LEU A O 1
ATOM 1073 N N . VAL A 1 131 ? 11.826 4.501 -9.878 1.00 96.81 131 VAL A N 1
ATOM 1074 C CA . VAL A 1 131 ? 11.856 3.074 -10.211 1.00 96.81 131 VAL A CA 1
ATOM 1075 C C . VAL A 1 131 ? 12.576 2.879 -11.547 1.00 96.81 131 VAL A C 1
ATOM 1077 O O . VAL A 1 131 ? 12.277 3.582 -12.521 1.00 96.81 131 VAL A O 1
ATOM 1080 N N . GLU A 1 132 ? 13.508 1.927 -11.622 1.00 95.44 132 GLU A N 1
ATOM 1081 C CA . GLU A 1 132 ? 14.395 1.773 -12.782 1.00 95.44 132 GLU A CA 1
ATOM 1082 C C . GLU A 1 132 ? 13.622 1.596 -14.106 1.00 95.44 132 GLU A C 1
ATOM 1084 O O . GLU A 1 132 ? 12.590 0.926 -14.188 1.00 95.44 132 GLU A O 1
ATOM 1089 N N . GLY A 1 133 ? 14.083 2.232 -15.183 1.00 92.44 133 GLY A N 1
ATOM 1090 C CA . GLY A 1 133 ? 13.431 2.124 -16.497 1.00 92.44 133 GLY A CA 1
ATOM 1091 C C . GLY A 1 133 ? 12.040 2.769 -16.596 1.00 92.44 133 GLY A C 1
ATOM 1092 O O . GLY A 1 133 ? 11.367 2.599 -17.611 1.00 92.44 133 GLY A O 1
ATOM 1093 N N . THR A 1 134 ? 11.601 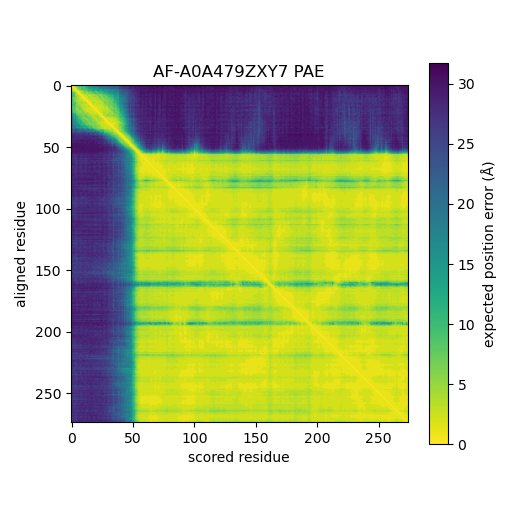3.519 -15.582 1.00 93.75 134 THR A N 1
ATOM 1094 C CA . THR A 1 134 ? 10.387 4.347 -15.643 1.00 93.75 134 THR A CA 1
ATOM 1095 C C . THR A 1 134 ? 10.749 5.818 -15.834 1.00 93.75 134 THR A C 1
ATOM 1097 O O . THR A 1 134 ? 11.891 6.219 -15.628 1.00 93.75 134 THR A O 1
ATOM 1100 N N . GLN A 1 135 ? 9.783 6.636 -16.251 1.00 91.19 135 GLN A N 1
ATOM 1101 C CA . GLN A 1 135 ? 9.998 8.080 -16.420 1.00 91.19 135 GLN A CA 1
ATOM 1102 C C . GLN A 1 135 ? 9.550 8.891 -15.201 1.00 91.19 135 GLN A C 1
ATOM 1104 O O . GLN A 1 135 ? 10.088 9.961 -14.939 1.00 91.19 135 GLN A O 1
ATOM 1109 N N . GLU A 1 136 ? 8.550 8.397 -14.470 1.00 93.44 136 GLU A N 1
ATOM 1110 C CA . GLU A 1 136 ? 7.837 9.192 -13.465 1.00 93.44 136 GLU A CA 1
ATOM 1111 C C . GLU A 1 136 ? 7.206 8.342 -12.341 1.00 93.44 136 GLU A C 1
ATOM 1113 O O . GLU A 1 136 ? 6.335 8.813 -11.611 1.00 93.44 136 GLU A O 1
ATOM 1118 N N . CYS A 1 137 ? 7.629 7.083 -12.179 1.00 96.69 137 CYS A N 1
ATOM 1119 C CA . CYS A 1 137 ? 7.188 6.243 -11.066 1.00 96.69 137 CYS A CA 1
ATOM 1120 C C . CYS A 1 137 ? 8.157 6.393 -9.890 1.00 96.69 137 CYS A C 1
ATOM 1122 O O . CYS A 1 137 ? 9.250 5.830 -9.891 1.00 96.69 137 CYS A O 1
ATOM 1124 N N . TYR A 1 138 ? 7.744 7.151 -8.878 1.00 97.88 138 TYR A N 1
ATOM 1125 C CA . TYR A 1 138 ? 8.516 7.343 -7.653 1.00 97.88 138 TYR A CA 1
ATOM 1126 C C . TYR A 1 138 ? 7.917 6.540 -6.503 1.00 97.88 138 TYR A C 1
ATOM 1128 O O . TYR A 1 138 ? 6.693 6.503 -6.347 1.00 97.88 138 TYR A O 1
ATOM 1136 N N . LEU A 1 139 ? 8.772 5.938 -5.680 1.00 98.62 139 LEU A N 1
ATOM 1137 C CA . LEU A 1 139 ? 8.430 5.230 -4.439 1.00 98.62 139 LEU A CA 1
ATOM 1138 C C . LEU A 1 139 ? 9.462 5.572 -3.366 1.00 98.62 139 LEU A C 1
ATOM 1140 O O . LEU A 1 139 ? 10.529 6.096 -3.691 1.00 98.62 139 LEU A O 1
ATOM 1144 N N . GLN A 1 140 ? 9.182 5.263 -2.096 1.00 98.62 140 GLN A N 1
ATOM 1145 C CA . GLN A 1 140 ? 10.241 5.322 -1.086 1.00 98.62 140 GLN A CA 1
ATOM 1146 C C . GLN A 1 140 ? 11.381 4.383 -1.480 1.00 98.62 140 GLN A C 1
ATOM 1148 O O . GLN A 1 140 ? 11.126 3.304 -2.012 1.00 98.62 140 GLN A O 1
ATOM 1153 N N . LYS A 1 141 ? 12.628 4.784 -1.221 1.00 98.25 141 LYS A N 1
ATOM 1154 C CA . LYS A 1 141 ? 13.815 4.104 -1.752 1.00 98.25 141 LYS A CA 1
ATOM 1155 C C . LYS A 1 141 ? 13.783 2.585 -1.549 1.00 98.25 141 LYS A C 1
ATOM 1157 O O . LYS A 1 141 ? 13.893 1.854 -2.523 1.00 98.25 141 LYS A O 1
ATOM 1162 N N . ALA A 1 142 ? 13.550 2.113 -0.324 1.00 98.31 142 ALA A N 1
ATOM 1163 C CA . ALA A 1 142 ? 13.525 0.676 -0.051 1.00 98.31 142 ALA A CA 1
ATOM 1164 C C . ALA A 1 142 ? 12.369 -0.067 -0.754 1.00 98.31 142 ALA A C 1
ATOM 1166 O O . ALA A 1 142 ? 12.524 -1.234 -1.093 1.00 98.31 142 ALA A O 1
ATOM 1167 N N . ALA A 1 143 ? 11.233 0.594 -1.006 1.00 98.75 143 ALA A N 1
ATOM 1168 C CA . ALA A 1 143 ? 10.161 0.030 -1.826 1.00 98.75 143 ALA A CA 1
ATOM 1169 C C . ALA A 1 143 ? 10.582 -0.047 -3.306 1.00 98.75 143 ALA A C 1
ATOM 1171 O O . ALA A 1 143 ? 10.431 -1.096 -3.927 1.00 98.75 143 ALA A O 1
ATOM 1172 N N . ALA A 1 144 ? 11.147 1.031 -3.863 1.00 98.56 144 ALA A N 1
ATOM 1173 C CA . ALA A 1 144 ? 11.633 1.042 -5.244 1.00 98.56 144 ALA A CA 1
ATOM 1174 C C . ALA A 1 144 ? 12.687 -0.045 -5.485 1.00 98.56 144 ALA A C 1
ATOM 1176 O O . ALA A 1 144 ? 12.499 -0.871 -6.372 1.00 98.56 144 ALA A O 1
ATOM 1177 N N . ASP A 1 145 ? 13.718 -0.108 -4.636 1.00 98.56 145 ASP A N 1
ATOM 1178 C CA . ASP A 1 145 ? 14.785 -1.107 -4.731 1.00 98.56 145 ASP A CA 1
ATOM 1179 C C . ASP A 1 145 ? 14.211 -2.538 -4.715 1.00 98.56 145 ASP A C 1
ATOM 1181 O O . ASP A 1 145 ? 14.643 -3.399 -5.480 1.00 98.56 145 ASP A O 1
ATOM 1185 N N . ALA A 1 146 ? 13.219 -2.800 -3.858 1.00 98.75 146 ALA A N 1
ATOM 1186 C CA . ALA A 1 146 ? 12.567 -4.103 -3.770 1.00 98.75 146 ALA A CA 1
ATOM 1187 C C . ALA A 1 146 ? 11.744 -4.435 -5.027 1.00 98.75 146 ALA A C 1
ATOM 1189 O O . ALA A 1 146 ? 11.730 -5.574 -5.492 1.00 98.75 146 ALA A O 1
ATOM 1190 N N . PHE A 1 147 ? 11.066 -3.445 -5.614 1.00 98.69 147 PHE A N 1
ATOM 1191 C CA . PHE A 1 147 ? 10.349 -3.649 -6.873 1.00 98.69 147 PHE A CA 1
ATOM 1192 C C . PHE A 1 147 ? 11.310 -3.852 -8.056 1.00 98.69 147 PHE A C 1
ATOM 1194 O O . PHE A 1 147 ? 11.058 -4.695 -8.919 1.00 98.69 147 PHE A O 1
ATOM 1201 N N . ASP A 1 148 ? 12.438 -3.144 -8.077 1.00 98.62 148 ASP A N 1
ATOM 1202 C CA . ASP A 1 148 ? 13.503 -3.331 -9.066 1.00 98.62 148 ASP A CA 1
ATOM 1203 C C . ASP A 1 148 ? 14.102 -4.742 -8.967 1.00 98.62 148 ASP A C 1
ATOM 1205 O O . ASP A 1 148 ? 14.283 -5.414 -9.982 1.00 98.62 148 ASP A O 1
ATOM 1209 N N . GLN A 1 149 ? 14.308 -5.257 -7.750 1.00 98.56 149 GLN A N 1
ATOM 1210 C CA . GLN A 1 149 ? 14.716 -6.648 -7.528 1.00 98.56 149 GLN A CA 1
ATOM 1211 C C . GLN A 1 149 ? 13.694 -7.655 -8.069 1.00 98.56 149 GLN A C 1
ATOM 1213 O O . GLN A 1 149 ? 14.089 -8.596 -8.758 1.00 98.56 149 GLN A O 1
ATOM 1218 N N . ALA A 1 150 ? 12.394 -7.441 -7.841 1.00 98.50 150 ALA A N 1
ATOM 1219 C CA . ALA A 1 150 ? 11.352 -8.300 -8.408 1.00 98.50 150 ALA A CA 1
ATOM 1220 C C . ALA A 1 150 ? 11.369 -8.284 -9.948 1.00 98.50 150 ALA A C 1
ATOM 1222 O O . ALA A 1 150 ? 11.297 -9.338 -10.581 1.00 98.50 150 ALA A O 1
ATOM 1223 N N . ARG A 1 151 ? 11.537 -7.105 -10.563 1.00 97.44 151 ARG A N 1
ATOM 1224 C CA . ARG A 1 151 ? 11.606 -6.961 -12.028 1.00 97.44 151 ARG A CA 1
ATOM 1225 C C . ARG A 1 151 ? 12.871 -7.538 -12.657 1.00 97.44 151 ARG A C 1
ATOM 1227 O O . ARG A 1 151 ? 12.845 -7.939 -13.817 1.00 97.44 151 ARG A O 1
ATOM 1234 N N . ASN A 1 152 ? 13.960 -7.624 -11.897 1.00 97.06 152 ASN A N 1
ATOM 1235 C CA . ASN A 1 152 ? 15.180 -8.303 -12.330 1.00 97.06 152 ASN A CA 1
ATOM 1236 C C . ASN A 1 152 ? 15.016 -9.831 -12.409 1.00 97.06 152 ASN A C 1
ATOM 1238 O O . ASN A 1 152 ? 15.783 -10.486 -13.115 1.00 97.06 152 ASN A O 1
ATOM 1242 N N . ILE A 1 153 ? 14.031 -10.401 -11.705 1.00 97.31 153 ILE A N 1
ATOM 1243 C CA . ILE A 1 153 ? 13.689 -11.828 -11.785 1.00 97.31 153 ILE A CA 1
ATOM 1244 C C . ILE A 1 153 ? 12.805 -12.088 -13.008 1.00 97.31 153 ILE A C 1
ATOM 1246 O O . ILE A 1 153 ? 13.056 -13.018 -13.774 1.00 97.31 153 ILE A O 1
ATOM 1250 N N . ILE A 1 154 ? 11.766 -11.272 -13.189 1.00 97.88 154 ILE A N 1
ATOM 1251 C CA . ILE A 1 154 ? 10.762 -11.435 -14.242 1.00 97.88 154 ILE A CA 1
ATOM 1252 C C . ILE A 1 154 ? 10.156 -10.081 -14.609 1.00 97.88 154 ILE A C 1
ATOM 1254 O O . ILE A 1 154 ? 9.928 -9.246 -13.739 1.00 97.88 154 ILE A O 1
ATOM 1258 N N . ASP A 1 155 ? 9.858 -9.863 -15.893 1.00 96.38 155 ASP A N 1
ATOM 1259 C CA . ASP A 1 155 ? 9.209 -8.625 -16.333 1.00 96.38 155 ASP A CA 1
ATOM 1260 C C . ASP A 1 155 ? 7.840 -8.466 -15.659 1.00 96.38 155 ASP A C 1
ATOM 1262 O O . ASP A 1 155 ? 6.981 -9.347 -15.753 1.00 96.38 155 ASP A O 1
ATOM 1266 N N . ILE A 1 156 ? 7.641 -7.340 -14.972 1.00 97.50 156 ILE A N 1
ATOM 1267 C CA . ILE A 1 156 ? 6.396 -6.995 -14.282 1.00 97.50 156 ILE A CA 1
ATOM 1268 C C . ILE A 1 156 ? 6.021 -5.566 -14.683 1.00 97.50 156 ILE A C 1
ATOM 1270 O O . ILE A 1 156 ? 6.594 -4.598 -14.169 1.00 97.50 156 ILE A O 1
ATOM 1274 N N . PRO A 1 157 ? 5.063 -5.401 -15.608 1.00 95.81 157 PRO A N 1
ATOM 1275 C CA . PRO A 1 157 ? 4.709 -4.087 -16.106 1.00 95.81 157 PRO A CA 1
ATOM 1276 C C . PRO A 1 157 ? 3.848 -3.315 -15.105 1.00 95.81 157 PRO A C 1
ATOM 1278 O O . PRO A 1 157 ? 2.911 -3.852 -14.504 1.00 95.81 157 PRO A O 1
ATOM 1281 N N . LEU A 1 158 ? 4.088 -2.004 -15.032 1.00 96.88 158 LEU A N 1
ATOM 1282 C CA . LEU A 1 158 ? 3.136 -1.064 -14.445 1.00 96.88 158 LEU A CA 1
ATOM 1283 C C . LEU A 1 158 ? 1.769 -1.176 -15.146 1.00 96.88 158 LEU A C 1
ATOM 1285 O O . LEU A 1 158 ? 1.666 -1.564 -16.324 1.00 96.88 158 LEU A O 1
ATOM 1289 N N . LYS A 1 159 ? 0.703 -0.847 -14.414 1.00 95.81 159 LYS A N 1
ATOM 1290 C CA . LYS A 1 159 ? -0.675 -0.989 -14.893 1.00 95.81 159 LYS A CA 1
ATOM 1291 C C . LYS A 1 159 ? -0.966 -0.130 -16.118 1.00 95.81 159 LYS A C 1
ATOM 1293 O O . LYS A 1 159 ? -1.470 -0.642 -17.117 1.00 95.81 159 LYS A O 1
ATOM 1298 N N . SER A 1 160 ? -0.672 1.159 -16.028 1.00 89.31 160 SER A N 1
ATOM 1299 C CA . SER A 1 160 ? -0.846 2.144 -17.094 1.00 89.31 160 SER A CA 1
ATOM 1300 C C . SER A 1 160 ? 0.481 2.597 -17.704 1.00 89.31 160 SER A C 1
ATOM 1302 O O . SER A 1 160 ? 0.484 3.029 -18.853 1.00 89.31 160 SER A O 1
ATOM 1304 N N . GLY A 1 161 ? 1.597 2.439 -16.983 1.00 82.31 161 GLY A N 1
ATOM 1305 C CA . GLY A 1 161 ? 2.926 2.877 -17.422 1.00 82.31 161 GLY A CA 1
ATOM 1306 C C . GLY A 1 161 ? 3.251 4.330 -17.072 1.00 82.31 161 GLY A C 1
ATOM 1307 O O . GLY A 1 161 ? 4.289 4.826 -17.501 1.00 82.31 161 GLY A O 1
ATOM 1308 N N . TYR A 1 162 ? 2.387 4.998 -16.304 1.00 79.44 162 TYR A N 1
ATOM 1309 C CA . TYR A 1 162 ? 2.487 6.421 -15.969 1.00 79.44 162 TYR A CA 1
ATOM 1310 C C . TYR A 1 162 ? 2.609 6.647 -14.457 1.00 79.44 162 TYR A C 1
ATOM 1312 O O . TYR A 1 162 ? 2.369 5.743 -13.654 1.00 79.44 162 TYR A O 1
ATOM 1320 N N . SER A 1 163 ? 2.914 7.884 -14.056 1.00 76.00 163 SER A N 1
ATOM 1321 C CA . SER A 1 163 ? 3.097 8.295 -12.646 1.00 76.00 163 SER A CA 1
ATOM 1322 C C . SER A 1 163 ? 1.920 7.944 -11.745 1.00 76.00 163 SER A C 1
ATOM 1324 O O . SER A 1 163 ? 2.098 7.644 -10.565 1.00 76.00 163 SER A O 1
ATOM 1326 N N . GLY A 1 164 ? 0.711 7.929 -12.312 1.00 82.81 164 GLY A N 1
ATOM 1327 C CA . GLY A 1 164 ? -0.508 7.547 -11.612 1.00 82.81 164 GLY A CA 1
ATOM 1328 C C . GLY A 1 164 ? -0.461 6.146 -11.001 1.00 82.81 164 GLY A C 1
ATOM 1329 O O . GLY A 1 164 ? -1.239 5.895 -10.087 1.00 82.81 164 GLY A O 1
ATOM 1330 N N . ASP A 1 165 ? 0.434 5.263 -11.442 1.00 93.56 165 ASP A N 1
ATOM 1331 C CA . ASP A 1 165 ? 0.578 3.924 -10.876 1.00 93.56 165 ASP A CA 1
ATOM 13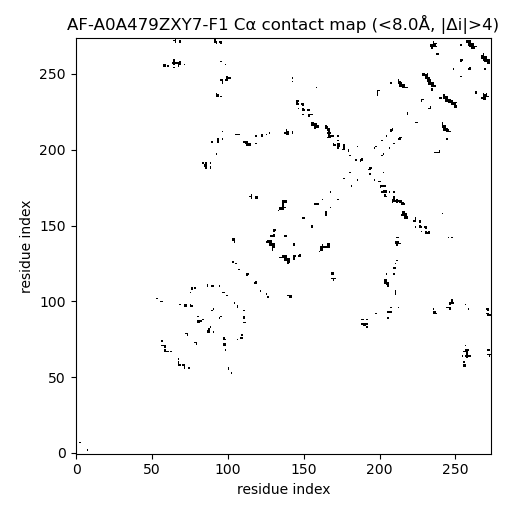32 C C . ASP A 1 165 ? 1.392 3.903 -9.576 1.00 93.56 165 ASP A C 1
ATOM 1334 O O . ASP A 1 165 ? 1.303 2.919 -8.862 1.00 93.56 165 ASP A O 1
ATOM 1338 N N . CYS A 1 166 ? 2.151 4.948 -9.230 1.00 97.00 166 CYS A N 1
ATOM 1339 C CA . CYS A 1 166 ? 3.084 4.944 -8.091 1.00 97.00 166 CYS A CA 1
ATOM 1340 C C . CYS A 1 166 ? 2.724 6.042 -7.079 1.00 97.00 166 CYS A C 1
ATOM 1342 O O . CYS A 1 166 ? 1.547 6.163 -6.729 1.00 97.00 166 CYS A O 1
ATOM 1344 N N . THR A 1 167 ? 3.684 6.825 -6.565 1.00 97.31 167 THR A N 1
ATOM 1345 C CA . THR A 1 167 ? 3.367 7.896 -5.603 1.00 97.31 167 THR A CA 1
ATOM 1346 C C . THR A 1 167 ? 2.384 8.912 -6.194 1.00 97.31 167 THR A C 1
ATOM 1348 O O . THR A 1 167 ? 2.587 9.423 -7.293 1.00 97.31 167 THR A O 1
ATOM 1351 N N . ARG A 1 168 ? 1.319 9.236 -5.450 1.00 95.94 168 ARG A N 1
ATOM 1352 C CA . ARG A 1 168 ? 0.276 10.199 -5.856 1.00 95.94 168 ARG A CA 1
ATOM 1353 C C . ARG A 1 168 ? 0.279 11.419 -4.936 1.00 95.94 168 ARG A C 1
ATOM 1355 O O . ARG A 1 168 ? 0.556 11.295 -3.748 1.00 95.94 168 ARG A O 1
ATOM 1362 N N . SER A 1 169 ? -0.102 12.584 -5.459 1.00 95.94 169 SER A N 1
ATOM 1363 C CA . SER A 1 169 ? -0.467 13.735 -4.620 1.00 95.94 169 SER A CA 1
ATOM 1364 C C . SER A 1 169 ? -1.864 13.565 -4.018 1.00 95.94 169 SER A C 1
ATOM 1366 O O . SER A 1 169 ? -2.685 12.787 -4.526 1.00 95.94 169 SER A O 1
ATOM 1368 N N . PHE A 1 170 ? -2.173 14.338 -2.976 1.00 97.44 170 PHE A N 1
ATOM 1369 C CA . PHE A 1 170 ? -3.515 14.358 -2.391 1.00 97.44 170 PHE A CA 1
ATOM 1370 C C . PHE A 1 170 ? -4.563 14.801 -3.424 1.00 97.44 170 PHE A C 1
ATOM 1372 O O . PHE A 1 170 ? -5.594 14.147 -3.559 1.00 97.44 170 PHE A O 1
ATOM 1379 N N . ALA A 1 171 ? -4.274 15.813 -4.244 1.00 96.69 171 ALA A N 1
ATOM 1380 C CA . ALA A 1 171 ? -5.147 16.293 -5.311 1.00 96.69 171 ALA A CA 1
ATOM 1381 C C . ALA A 1 171 ? -5.431 15.208 -6.358 1.00 96.69 171 ALA A C 1
ATOM 1383 O O . ALA A 1 171 ? -6.559 15.077 -6.837 1.00 96.69 171 ALA A O 1
ATOM 1384 N N . THR A 1 172 ? -4.431 14.384 -6.686 1.00 95.81 172 THR A N 1
ATOM 1385 C CA . THR A 1 172 ? -4.620 13.242 -7.589 1.00 95.81 172 THR A CA 1
ATOM 1386 C C . THR A 1 172 ? -5.539 12.198 -6.962 1.00 95.81 172 THR A C 1
ATOM 1388 O O . THR A 1 172 ? -6.477 11.738 -7.617 1.00 95.81 172 THR A O 1
ATOM 1391 N N . ASN A 1 173 ? -5.316 11.855 -5.689 1.00 96.25 173 ASN A N 1
ATOM 1392 C CA . ASN A 1 173 ? -6.183 10.933 -4.959 1.00 96.25 173 ASN A CA 1
ATOM 1393 C C . ASN A 1 173 ? -7.619 11.476 -4.841 1.00 96.25 173 ASN A C 1
ATOM 1395 O O . ASN A 1 173 ? -8.559 10.727 -5.102 1.00 96.25 173 ASN A O 1
ATOM 1399 N N . LEU A 1 174 ? -7.796 12.770 -4.554 1.00 96.31 174 LEU A N 1
ATOM 1400 C CA . LEU A 1 174 ? -9.094 13.443 -4.513 1.00 96.31 174 LEU A CA 1
ATOM 1401 C C . LEU A 1 174 ? -9.813 13.389 -5.863 1.00 96.31 174 LEU A C 1
ATOM 1403 O O . LEU A 1 174 ? -10.992 13.047 -5.915 1.00 96.31 174 LEU A O 1
ATOM 1407 N N . ARG A 1 175 ? -9.105 13.659 -6.963 1.00 95.88 175 ARG A N 1
ATOM 1408 C CA . ARG A 1 175 ? -9.666 13.555 -8.315 1.00 95.88 175 ARG A CA 1
ATOM 1409 C C . ARG A 1 175 ? -10.129 12.131 -8.626 1.00 95.88 175 ARG A C 1
ATOM 1411 O O . ARG A 1 175 ? -11.173 11.954 -9.244 1.00 95.88 175 ARG A O 1
ATOM 1418 N N . PHE A 1 176 ? -9.375 11.110 -8.214 1.00 95.38 176 PHE A N 1
ATOM 1419 C CA . PHE A 1 176 ? -9.802 9.717 -8.377 1.00 95.38 176 PHE A CA 1
ATOM 1420 C C . PHE A 1 176 ? -11.012 9.386 -7.513 1.00 95.38 176 PHE A C 1
ATOM 1422 O O . PHE A 1 176 ? -11.944 8.767 -8.016 1.00 95.38 176 PHE A O 1
ATOM 1429 N N . TRP A 1 177 ? -11.042 9.845 -6.262 1.00 96.06 177 TRP A N 1
ATOM 1430 C CA . TRP A 1 177 ? -12.212 9.694 -5.404 1.00 96.06 177 TRP A CA 1
ATOM 1431 C C . TRP A 1 177 ? -13.459 10.273 -6.083 1.00 96.06 177 TRP A C 1
ATOM 1433 O O . TRP A 1 177 ? -14.418 9.551 -6.330 1.00 96.06 177 TRP A O 1
ATOM 1443 N N . GLN A 1 178 ? -13.391 11.529 -6.526 1.00 96.12 178 GLN A N 1
ATOM 1444 C CA . GLN A 1 178 ? -14.485 12.220 -7.220 1.00 96.12 178 GLN A CA 1
ATOM 1445 C C . GLN A 1 178 ? -14.879 11.582 -8.560 1.00 96.12 178 GLN A C 1
ATOM 1447 O O . GLN A 1 178 ? -16.003 11.764 -9.018 1.00 96.12 178 GLN A O 1
ATOM 1452 N N . LYS A 1 179 ? -13.971 10.843 -9.208 1.00 96.12 179 LYS A N 1
ATOM 1453 C CA . LYS A 1 179 ? -14.268 10.124 -10.453 1.00 96.12 179 LYS A CA 1
ATOM 1454 C C . LYS A 1 179 ? -15.186 8.922 -10.220 1.00 96.12 179 LYS A C 1
ATOM 1456 O O . LYS A 1 179 ? -16.009 8.624 -11.080 1.00 96.12 179 LYS A O 1
ATOM 1461 N N . TYR A 1 180 ? -15.009 8.210 -9.109 1.00 94.88 180 TYR A N 1
ATOM 1462 C CA . TYR A 1 180 ? -15.724 6.957 -8.841 1.00 94.88 180 TYR A CA 1
ATOM 1463 C C . TYR A 1 180 ? -16.831 7.102 -7.796 1.00 94.88 180 TYR A C 1
ATOM 1465 O O . TYR A 1 180 ? -17.660 6.205 -7.660 1.00 94.88 180 TYR A O 1
ATOM 1473 N N . THR A 1 181 ? -16.842 8.200 -7.042 1.00 94.94 181 THR A N 1
ATOM 1474 C CA . THR A 1 181 ? -17.708 8.372 -5.874 1.00 94.94 181 THR A CA 1
ATOM 1475 C C . THR A 1 181 ? -18.228 9.803 -5.764 1.00 94.94 181 THR A C 1
ATOM 1477 O O . THR A 1 181 ? -17.919 10.681 -6.569 1.00 94.94 181 THR A O 1
ATOM 1480 N N . ASN A 1 182 ? -19.046 10.043 -4.742 1.00 91.62 182 ASN A N 1
ATOM 1481 C CA . ASN A 1 182 ? -19.537 11.363 -4.378 1.00 91.62 182 ASN A CA 1
ATOM 1482 C C . ASN A 1 182 ? -19.610 11.512 -2.844 1.00 91.62 182 ASN A C 1
ATOM 1484 O O . ASN A 1 182 ? -19.277 10.595 -2.087 1.00 91.62 182 ASN A O 1
ATOM 1488 N N . ASN A 1 183 ? -20.068 12.675 -2.372 1.00 92.12 183 ASN A N 1
ATOM 1489 C CA . ASN A 1 183 ? -20.172 12.963 -0.938 1.00 92.12 183 ASN A CA 1
ATOM 1490 C C . ASN A 1 183 ? -21.127 12.015 -0.199 1.00 92.12 183 ASN A C 1
ATOM 1492 O O . ASN A 1 183 ? -20.871 11.684 0.953 1.00 92.12 183 ASN A O 1
ATOM 1496 N N . GLN A 1 184 ? -22.195 11.538 -0.844 1.00 94.62 184 GLN A N 1
ATOM 1497 C CA . GLN A 1 184 ? -23.111 10.579 -0.225 1.00 94.62 184 GLN A CA 1
ATOM 1498 C C . GLN A 1 184 ? -22.407 9.244 0.039 1.00 94.62 184 GLN A C 1
ATOM 1500 O O . GLN A 1 184 ? -22.548 8.690 1.127 1.00 94.62 184 GLN A O 1
ATOM 1505 N N . THR A 1 185 ? -21.604 8.760 -0.913 1.00 94.75 185 THR A N 1
ATOM 1506 C CA . THR A 1 185 ? -20.768 7.569 -0.708 1.00 94.75 185 THR A CA 1
ATOM 1507 C C . THR A 1 185 ? -19.777 7.782 0.434 1.00 94.75 185 THR A C 1
ATOM 1509 O O . THR A 1 185 ? -19.629 6.901 1.274 1.00 94.75 185 THR A O 1
ATOM 1512 N N . LEU A 1 186 ? -19.139 8.956 0.527 1.00 93.50 186 LEU A N 1
ATOM 1513 C CA . LEU A 1 186 ? -18.232 9.261 1.640 1.00 93.50 186 LEU A CA 1
ATOM 1514 C C . LEU A 1 186 ? -18.943 9.189 2.999 1.00 93.50 186 LEU A C 1
ATOM 1516 O O . LEU A 1 186 ? -18.421 8.580 3.929 1.00 93.50 186 LEU A O 1
ATOM 1520 N N . GLU A 1 187 ? -20.144 9.755 3.115 1.00 94.88 187 GLU A N 1
ATOM 1521 C CA . GLU A 1 187 ? -20.931 9.672 4.351 1.00 94.88 187 GLU A CA 1
ATOM 1522 C C . GLU A 1 187 ? -21.360 8.233 4.674 1.00 94.88 187 GLU A C 1
ATOM 1524 O O . GLU A 1 187 ? -21.346 7.828 5.836 1.00 94.88 187 GLU A O 1
ATOM 1529 N N . GLN A 1 188 ? -21.674 7.417 3.664 1.00 95.69 188 GLN A N 1
ATOM 1530 C CA . GLN A 1 188 ? -21.948 5.990 3.862 1.00 95.69 188 GLN A CA 1
ATOM 1531 C C . GLN A 1 188 ? -20.708 5.218 4.326 1.00 95.69 188 GLN A C 1
ATOM 1533 O O . GLN A 1 188 ? -20.829 4.367 5.206 1.00 95.69 188 GLN A O 1
ATOM 1538 N N . VAL A 1 189 ? -19.524 5.524 3.788 1.00 94.69 189 VAL A N 1
ATOM 1539 C CA . VAL A 1 189 ? -18.253 4.939 4.243 1.00 94.69 189 VAL A CA 1
ATOM 1540 C C . VAL A 1 189 ? -17.975 5.330 5.691 1.00 94.69 189 VAL A C 1
ATOM 1542 O O . VAL A 1 189 ? -17.658 4.456 6.491 1.00 94.69 189 VAL A O 1
ATOM 1545 N N . LYS A 1 190 ? -18.144 6.607 6.062 1.00 94.38 190 LYS A N 1
ATOM 1546 C CA . LYS A 1 190 ? -17.976 7.073 7.451 1.00 94.38 190 LYS A CA 1
ATOM 1547 C C . LYS A 1 190 ? -18.892 6.343 8.435 1.00 94.38 190 LYS A C 1
ATOM 1549 O O . LYS A 1 190 ? -18.524 6.154 9.586 1.00 94.38 190 LYS A O 1
ATOM 1554 N N . GLN A 1 191 ? -20.066 5.918 7.971 1.00 94.00 191 GLN A N 1
ATOM 1555 C CA . GLN A 1 191 ? -21.033 5.128 8.737 1.00 94.00 191 GLN A CA 1
ATOM 1556 C C . GLN A 1 191 ? -20.804 3.607 8.640 1.00 94.00 191 GLN A C 1
ATOM 1558 O O . GLN A 1 191 ? -21.610 2.844 9.168 1.00 94.00 191 GLN A O 1
ATOM 1563 N N . GLY A 1 192 ? -19.779 3.146 7.914 1.00 91.62 192 GLY A N 1
ATOM 1564 C CA . GLY A 1 192 ? -19.491 1.723 7.698 1.00 91.62 192 GLY A CA 1
ATOM 1565 C C . GLY A 1 192 ? -20.473 0.981 6.787 1.00 91.62 192 GLY A C 1
ATOM 1566 O O . GLY A 1 192 ? -20.462 -0.246 6.761 1.00 91.62 192 GLY A O 1
ATOM 1567 N N . LYS A 1 193 ? -21.322 1.692 6.035 1.00 90.44 193 LYS A N 1
ATOM 1568 C CA . LYS A 1 193 ? -22.419 1.106 5.243 1.00 90.44 193 LYS A CA 1
ATOM 1569 C C . LYS A 1 193 ? -22.034 0.713 3.815 1.00 90.44 193 LYS A C 1
ATOM 1571 O O . LYS A 1 193 ? -22.633 -0.209 3.280 1.00 90.44 193 LYS A O 1
ATOM 1576 N N . GLU A 1 194 ? -21.058 1.387 3.206 1.00 83.12 194 GLU A N 1
ATOM 1577 C CA . GLU A 1 194 ? -20.632 1.146 1.815 1.00 83.12 194 GLU A CA 1
ATOM 1578 C C . GLU A 1 194 ? -19.108 1.004 1.742 1.00 83.12 194 GLU A C 1
ATOM 1580 O O . GLU A 1 194 ? -18.402 1.900 1.298 1.00 83.12 194 GLU A O 1
ATOM 1585 N N . THR A 1 195 ? -18.564 -0.106 2.239 1.00 83.00 195 THR A N 1
ATOM 1586 C CA . THR A 1 195 ? -17.105 -0.317 2.292 1.00 83.00 195 THR A CA 1
ATOM 1587 C C . THR A 1 195 ? -16.536 -0.975 1.037 1.00 83.00 195 THR A C 1
ATOM 1589 O O . THR A 1 195 ? -15.322 -0.961 0.850 1.00 83.00 195 THR A O 1
ATOM 1592 N N . ASN A 1 196 ? -17.375 -1.494 0.130 1.00 91.81 196 ASN A N 1
ATOM 1593 C CA . ASN A 1 196 ? -16.897 -2.100 -1.117 1.00 91.81 196 ASN A CA 1
ATOM 1594 C C . ASN A 1 196 ? -16.180 -1.081 -2.006 1.00 91.81 196 ASN A C 1
ATOM 1596 O O . ASN A 1 196 ? -15.231 -1.443 -2.700 1.00 91.81 196 ASN A O 1
ATOM 1600 N N . ILE A 1 197 ? -16.574 0.194 -1.950 1.00 95.56 197 ILE A N 1
ATOM 1601 C CA . ILE A 1 197 ? -15.903 1.252 -2.708 1.00 95.56 197 ILE A CA 1
ATOM 1602 C C . ILE A 1 197 ? -14.419 1.408 -2.346 1.00 95.56 197 ILE A C 1
ATOM 1604 O O . ILE A 1 197 ? -13.626 1.820 -3.188 1.00 95.56 197 ILE A O 1
ATOM 1608 N N . LEU A 1 198 ? -14.016 0.998 -1.136 1.00 96.31 198 LEU A N 1
ATOM 1609 C CA . LEU A 1 198 ? -12.618 1.008 -0.695 1.00 96.31 198 LEU A CA 1
ATOM 1610 C C . LEU A 1 198 ? -11.747 -0.018 -1.447 1.00 96.31 198 LEU A C 1
ATOM 1612 O O . LEU A 1 198 ? -10.531 0.058 -1.391 1.00 96.31 198 LEU A O 1
ATOM 1616 N N . SER A 1 199 ? -12.348 -0.955 -2.186 1.00 95.69 199 SER A N 1
ATOM 1617 C CA . SER A 1 199 ? -11.617 -1.828 -3.123 1.00 95.69 199 SER A CA 1
ATOM 1618 C C . SER A 1 199 ? -11.426 -1.223 -4.518 1.00 95.69 199 SER A C 1
ATOM 1620 O O . SER A 1 199 ? -10.829 -1.849 -5.387 1.00 95.69 199 SER A O 1
ATOM 1622 N N . VAL A 1 200 ? -11.983 -0.032 -4.756 1.00 96.00 200 VAL A N 1
ATOM 1623 C CA . VAL A 1 200 ? -11.951 0.662 -6.051 1.00 96.00 200 VAL A CA 1
ATOM 1624 C C . VAL A 1 200 ? -11.156 1.956 -5.947 1.00 96.00 200 VAL A C 1
ATOM 1626 O O . VAL A 1 200 ? -10.392 2.298 -6.850 1.00 96.00 200 VAL A O 1
ATOM 1629 N N . VAL A 1 201 ? -11.372 2.720 -4.873 1.00 96.50 201 VAL A N 1
ATOM 1630 C CA . VAL A 1 201 ? -10.668 3.976 -4.640 1.00 96.50 201 VAL A CA 1
ATOM 1631 C C . VAL A 1 201 ? -10.622 4.327 -3.155 1.00 96.50 201 VAL A C 1
ATOM 1633 O O . VAL A 1 201 ? -11.610 4.235 -2.426 1.00 96.50 201 VAL A O 1
ATOM 1636 N N . ALA A 1 202 ? -9.460 4.796 -2.711 1.00 97.25 202 ALA A N 1
ATOM 1637 C CA . ALA A 1 202 ? -9.269 5.297 -1.360 1.00 97.25 202 ALA A CA 1
ATOM 1638 C C . ALA A 1 202 ? -9.804 6.728 -1.202 1.00 97.25 202 ALA A C 1
ATOM 1640 O O . ALA A 1 202 ? -9.538 7.567 -2.075 1.00 97.25 202 ALA A O 1
ATOM 1641 N N . PRO A 1 203 ? -10.498 7.049 -0.093 1.00 96.75 203 PRO A N 1
ATOM 1642 C CA . PRO A 1 203 ? -10.828 8.424 0.245 1.00 96.75 203 PRO A CA 1
ATOM 1643 C C . PRO A 1 203 ? -9.590 9.332 0.274 1.00 96.75 203 PRO A C 1
ATOM 1645 O O . PRO A 1 203 ? -8.483 8.852 0.552 1.00 96.75 203 PRO A O 1
ATOM 1648 N N . PRO A 1 204 ? -9.753 10.640 0.017 1.00 94.62 204 PRO A N 1
ATOM 1649 C CA . PRO A 1 204 ? -8.645 11.590 0.020 1.00 94.62 204 PRO A CA 1
ATOM 1650 C C . PRO A 1 204 ? -7.866 11.532 1.336 1.00 94.62 204 PRO A C 1
ATOM 1652 O O . PRO A 1 204 ? -8.469 11.509 2.408 1.00 94.62 204 PRO A O 1
ATOM 1655 N N . GLY A 1 205 ? -6.535 11.486 1.253 1.00 95.94 205 GLY A N 1
ATOM 1656 C CA . GLY A 1 205 ? -5.664 11.468 2.434 1.0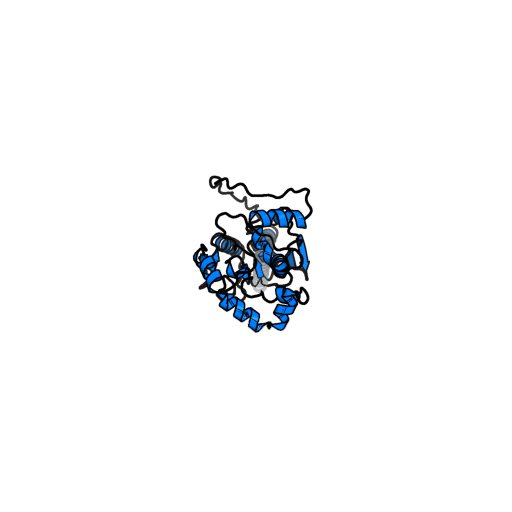0 95.94 205 GLY A CA 1
ATOM 1657 C C . GLY A 1 205 ? -5.445 10.093 3.067 1.00 95.94 205 GLY A C 1
ATOM 1658 O O . GLY A 1 205 ? -4.774 10.006 4.092 1.00 95.94 205 GLY A O 1
ATOM 1659 N N . THR A 1 206 ? -5.997 9.027 2.476 1.00 96.44 206 THR A N 1
ATOM 1660 C CA . THR A 1 206 ? -5.971 7.665 3.054 1.00 96.44 206 THR A CA 1
ATOM 1661 C C . THR A 1 206 ? -5.253 6.641 2.172 1.00 96.44 206 THR A C 1
ATOM 1663 O O . THR A 1 206 ? -4.929 5.545 2.624 1.00 96.44 206 THR A O 1
ATOM 1666 N N . SER A 1 207 ? -4.984 6.983 0.906 1.00 97.50 207 SER A N 1
ATOM 1667 C CA . SER A 1 207 ? -4.356 6.066 -0.047 1.00 97.50 207 SER A CA 1
ATOM 1668 C C . SER A 1 207 ? -2.908 5.750 0.328 1.00 97.50 207 SER A C 1
ATOM 1670 O O . SER A 1 207 ? -2.105 6.652 0.556 1.00 97.50 207 SER A O 1
ATOM 1672 N N . GLN A 1 208 ? -2.535 4.470 0.268 1.00 98.25 208 GLN A N 1
ATOM 1673 C CA . GLN A 1 208 ? -1.147 4.024 0.441 1.00 98.25 208 GLN A CA 1
ATOM 1674 C C . GLN A 1 208 ? -0.196 4.598 -0.634 1.00 98.25 208 GLN A C 1
ATOM 1676 O O . GLN A 1 208 ? 0.999 4.748 -0.381 1.00 98.25 208 GLN A O 1
ATOM 1681 N N . HIS A 1 209 ? -0.721 4.995 -1.804 1.00 98.25 209 HIS A N 1
ATOM 1682 C CA . HIS A 1 209 ? 0.052 5.683 -2.845 1.00 98.25 209 HIS A CA 1
ATOM 1683 C C . HIS A 1 209 ? 0.560 7.060 -2.402 1.00 98.25 209 HIS A C 1
ATOM 1685 O O . HIS A 1 209 ? 1.542 7.543 -2.953 1.00 98.25 209 HIS A O 1
ATOM 1691 N N . LEU A 1 210 ? -0.066 7.716 -1.419 1.00 98.06 210 LEU A N 1
ATOM 1692 C CA . LEU A 1 210 ? 0.441 8.998 -0.912 1.00 98.06 210 LEU A CA 1
ATOM 1693 C C . LEU A 1 210 ? 1.821 8.838 -0.259 1.00 98.06 210 LEU A C 1
ATOM 1695 O O . LEU A 1 210 ? 2.599 9.785 -0.203 1.00 98.06 210 LEU A O 1
ATOM 1699 N N . TRP A 1 211 ? 2.1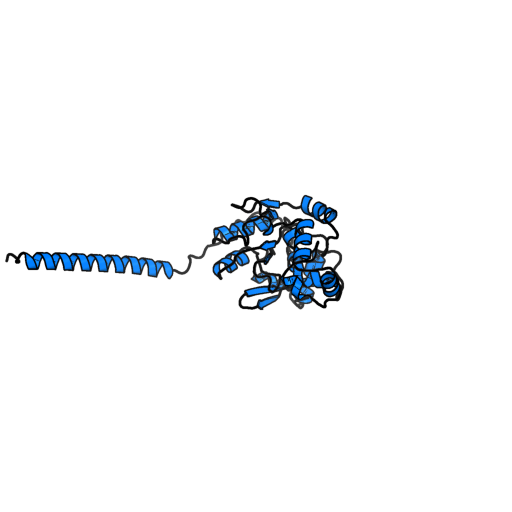48 7.633 0.205 1.00 97.75 211 TRP A N 1
ATOM 1700 C CA . TRP A 1 211 ? 3.345 7.376 1.001 1.00 97.75 211 TRP A CA 1
ATOM 1701 C C . TRP A 1 211 ? 4.455 6.700 0.202 1.00 97.75 211 TRP A C 1
ATOM 1703 O O . TRP A 1 211 ? 5.466 6.335 0.786 1.00 97.75 211 TRP A O 1
ATOM 1713 N N . GLY A 1 212 ? 4.284 6.500 -1.110 1.00 98.00 212 GLY A N 1
ATOM 1714 C CA . GLY A 1 212 ? 5.257 5.778 -1.936 1.00 98.00 212 GLY A CA 1
ATOM 1715 C C . GLY A 1 212 ? 5.483 4.331 -1.491 1.00 98.00 212 GLY A C 1
ATOM 1716 O O . GLY A 1 212 ? 6.582 3.809 -1.657 1.00 98.00 212 GLY A O 1
ATOM 1717 N N . LEU A 1 213 ? 4.455 3.715 -0.895 1.00 98.69 213 LEU A N 1
ATOM 1718 C CA . LEU A 1 213 ? 4.441 2.326 -0.411 1.00 98.69 213 LEU A CA 1
ATOM 1719 C C . LEU A 1 213 ? 3.438 1.451 -1.162 1.00 98.69 213 LEU A C 1
ATOM 1721 O O . LEU A 1 213 ? 3.212 0.305 -0.779 1.00 98.69 213 LEU A O 1
ATOM 1725 N N . ALA A 1 214 ? 2.815 1.991 -2.205 1.00 98.62 214 ALA A N 1
ATOM 1726 C CA . ALA A 1 214 ? 1.931 1.245 -3.073 1.00 98.62 214 ALA A CA 1
ATOM 1727 C C . ALA A 1 214 ? 2.221 1.546 -4.535 1.00 98.62 214 ALA A C 1
ATOM 1729 O O . ALA A 1 214 ? 2.627 2.665 -4.871 1.00 98.62 214 ALA A O 1
ATOM 1730 N N . LEU A 1 215 ? 1.971 0.552 -5.381 1.00 98.12 215 LEU A N 1
ATOM 1731 C CA . LEU A 1 215 ? 1.949 0.737 -6.819 1.00 98.12 215 LEU A CA 1
ATOM 1732 C C . LEU A 1 215 ? 0.951 -0.187 -7.526 1.00 98.12 215 LEU A C 1
ATOM 1734 O O . LEU A 1 215 ? 0.597 -1.253 -7.025 1.00 98.12 215 LEU A O 1
ATOM 1738 N N . ASP A 1 216 ? 0.520 0.244 -8.707 1.00 98.50 216 ASP A N 1
ATOM 1739 C CA . ASP A 1 216 ? -0.442 -0.451 -9.552 1.00 98.50 216 ASP A CA 1
ATOM 1740 C C . ASP A 1 216 ? 0.267 -1.234 -10.672 1.00 98.50 216 ASP A C 1
ATOM 1742 O O . ASP A 1 216 ? 0.971 -0.664 -11.511 1.00 98.50 216 ASP A O 1
ATOM 1746 N N . LEU A 1 217 ? 0.024 -2.545 -10.740 1.00 98.38 217 LEU A N 1
ATOM 1747 C CA . LEU A 1 217 ? 0.689 -3.479 -11.652 1.00 98.38 217 LEU A CA 1
ATOM 1748 C C . LEU A 1 217 ? -0.273 -4.250 -12.555 1.00 98.38 217 LEU A C 1
ATOM 1750 O O . LEU A 1 217 ? -1.440 -4.475 -12.236 1.00 98.38 217 LEU A O 1
ATOM 1754 N N . ARG A 1 218 ? 0.266 -4.737 -13.676 1.00 97.00 218 ARG A N 1
ATOM 1755 C CA . ARG A 1 218 ? -0.338 -5.781 -14.515 1.00 97.00 218 ARG A CA 1
ATOM 1756 C C . ARG A 1 218 ? 0.343 -7.119 -14.234 1.00 97.00 218 ARG A C 1
ATOM 1758 O O . ARG A 1 218 ? 1.162 -7.593 -15.016 1.00 97.00 218 ARG A O 1
ATOM 1765 N N . VAL A 1 219 ? -0.020 -7.727 -13.108 1.00 97.19 219 VAL A N 1
ATOM 1766 C CA . VAL A 1 219 ? 0.393 -9.097 -12.772 1.00 97.19 219 VAL A CA 1
ATOM 1767 C C . VAL A 1 219 ? -0.546 -10.085 -13.456 1.00 97.19 219 VAL A C 1
ATOM 1769 O O . VAL A 1 219 ? -1.764 -10.003 -13.317 1.00 97.19 219 VAL A O 1
ATOM 1772 N N . SER A 1 220 ? 0.031 -11.004 -14.221 1.00 94.06 220 SER A N 1
ATOM 1773 C CA . SER A 1 220 ? -0.671 -11.905 -15.140 1.00 94.06 220 SER A CA 1
ATOM 1774 C C . SER A 1 220 ? -0.481 -13.386 -14.817 1.00 94.06 220 SER A C 1
ATOM 1776 O O . SER A 1 220 ? -1.257 -14.214 -15.289 1.00 94.06 220 SER A O 1
ATOM 1778 N N . ASN A 1 221 ? 0.534 -13.731 -14.022 1.00 95.62 221 ASN A N 1
ATOM 1779 C CA . ASN A 1 221 ? 0.876 -15.111 -13.705 1.00 95.62 221 ASN A CA 1
ATOM 1780 C C . ASN A 1 221 ? 1.433 -15.256 -12.277 1.00 95.62 221 ASN A C 1
ATOM 1782 O O . ASN A 1 221 ? 1.680 -14.272 -11.577 1.00 95.62 221 ASN A O 1
ATOM 1786 N N . GLN A 1 222 ? 1.582 -16.509 -11.850 1.00 95.94 222 GLN A N 1
ATOM 1787 C CA . GLN A 1 222 ? 2.024 -16.867 -10.506 1.00 95.94 222 GLN A CA 1
ATOM 1788 C C . GLN A 1 222 ? 3.509 -16.546 -10.267 1.00 95.94 222 GLN A C 1
ATOM 1790 O O . GLN A 1 222 ? 3.845 -16.068 -9.191 1.00 95.94 222 GLN A O 1
ATOM 1795 N N . GLU A 1 223 ? 4.377 -16.707 -11.269 1.00 97.88 223 GLU A N 1
ATOM 1796 C CA . GLU A 1 223 ? 5.815 -16.407 -11.152 1.00 97.88 223 GLU A CA 1
ATOM 1797 C C . GLU A 1 223 ? 6.064 -14.917 -10.854 1.00 97.88 223 GLU A C 1
ATOM 1799 O O . GLU A 1 223 ? 6.872 -14.572 -9.996 1.00 97.88 223 GLU A O 1
ATOM 1804 N N . GLN A 1 224 ? 5.310 -14.016 -11.495 1.00 98.31 224 GLN A N 1
ATOM 1805 C CA . GLN A 1 224 ? 5.343 -12.577 -11.203 1.00 98.31 224 GLN A CA 1
ATOM 1806 C C . GLN A 1 224 ? 4.911 -12.275 -9.761 1.00 98.31 224 GLN A C 1
ATOM 1808 O O . GLN A 1 224 ? 5.503 -11.424 -9.100 1.00 98.31 224 GLN A O 1
ATOM 1813 N N . ARG A 1 225 ? 3.880 -12.968 -9.262 1.00 97.88 225 ARG A N 1
ATOM 1814 C CA . ARG A 1 225 ? 3.411 -12.829 -7.875 1.00 97.88 225 ARG A C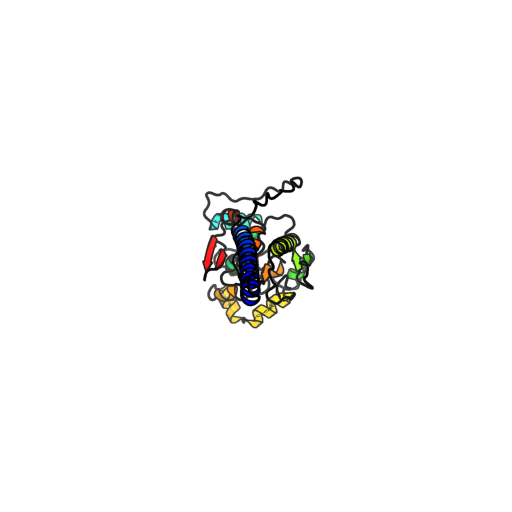A 1
ATOM 1815 C C . ARG A 1 225 ? 4.454 -13.326 -6.883 1.00 97.88 225 ARG A C 1
ATOM 1817 O O . ARG A 1 225 ? 4.700 -12.652 -5.893 1.00 97.88 225 ARG A O 1
ATOM 1824 N N . GLU A 1 226 ? 5.079 -14.463 -7.157 1.00 97.94 226 GLU A N 1
ATOM 1825 C CA . GLU A 1 226 ? 6.147 -15.011 -6.321 1.00 97.94 226 GLU A CA 1
ATOM 1826 C C . GLU A 1 226 ? 7.352 -14.072 -6.272 1.00 97.94 226 GLU A C 1
ATOM 1828 O O . GLU A 1 226 ? 7.847 -13.787 -5.185 1.00 97.94 226 GLU A O 1
ATOM 1833 N N . ALA A 1 227 ? 7.763 -13.512 -7.414 1.00 98.56 227 ALA A N 1
ATOM 1834 C CA . ALA A 1 227 ? 8.826 -12.513 -7.460 1.00 98.56 227 ALA A CA 1
ATOM 1835 C C . ALA A 1 227 ? 8.487 -11.268 -6.619 1.00 98.56 227 ALA A C 1
ATOM 1837 O O . ALA A 1 227 ? 9.352 -10.750 -5.918 1.00 98.56 227 ALA A O 1
ATOM 1838 N N . LEU A 1 228 ? 7.235 -10.801 -6.632 1.00 98.81 228 LEU A N 1
ATOM 1839 C CA . LEU A 1 228 ? 6.787 -9.690 -5.783 1.00 98.81 228 LEU A CA 1
ATOM 1840 C C . LEU A 1 228 ? 6.791 -10.062 -4.293 1.00 98.81 228 LEU A C 1
ATOM 1842 O O . LEU A 1 228 ? 7.396 -9.346 -3.493 1.00 98.81 228 LEU A O 1
ATOM 1846 N N . ASN A 1 229 ? 6.188 -11.195 -3.926 1.00 98.56 229 ASN A N 1
ATOM 1847 C CA . ASN A 1 229 ? 6.102 -11.662 -2.540 1.00 98.56 229 ASN A CA 1
ATOM 1848 C C . ASN A 1 229 ? 7.495 -11.883 -1.922 1.00 98.56 229 ASN A C 1
ATOM 1850 O O . ASN A 1 229 ? 7.746 -11.467 -0.791 1.00 98.56 229 ASN A O 1
ATOM 1854 N N . GLN A 1 230 ? 8.428 -12.479 -2.676 1.00 98.31 230 GLN A N 1
ATOM 1855 C CA . GLN A 1 230 ? 9.823 -12.679 -2.251 1.00 98.31 230 GLN A CA 1
ATOM 1856 C C . GLN A 1 230 ? 10.554 -11.360 -1.971 1.00 98.31 230 GLN A C 1
ATOM 1858 O O . GLN A 1 230 ? 11.503 -11.337 -1.190 1.00 98.31 230 GLN A O 1
ATOM 1863 N N . ASN A 1 231 ? 10.095 -10.266 -2.580 1.00 98.62 231 ASN A N 1
ATOM 1864 C CA . ASN A 1 231 ? 10.630 -8.921 -2.401 1.00 98.62 231 ASN A CA 1
ATOM 1865 C C . ASN A 1 231 ? 9.699 -8.034 -1.551 1.00 98.62 231 ASN A C 1
ATOM 1867 O O . ASN A 1 231 ? 9.757 -6.810 -1.618 1.00 98.62 231 ASN A O 1
ATOM 1871 N N . GLY A 1 232 ? 8.829 -8.631 -0.732 1.00 98.56 232 GLY A N 1
ATOM 1872 C CA . GLY A 1 232 ? 8.048 -7.914 0.276 1.00 98.56 232 GLY A CA 1
ATOM 1873 C C . GLY A 1 232 ? 6.872 -7.090 -0.256 1.00 98.56 232 GLY A C 1
ATOM 1874 O O . GLY A 1 232 ? 6.359 -6.228 0.470 1.00 98.56 232 GLY A O 1
ATOM 1875 N N . TRP A 1 233 ? 6.446 -7.335 -1.497 1.00 98.88 233 TRP A N 1
ATOM 1876 C CA . TRP A 1 233 ? 5.265 -6.735 -2.115 1.00 98.88 233 TRP A CA 1
ATOM 1877 C C . TRP A 1 233 ? 4.072 -7.682 -2.037 1.00 98.88 233 TRP A C 1
ATOM 1879 O O . TRP A 1 233 ? 4.150 -8.813 -2.502 1.00 98.88 233 TRP A O 1
ATOM 1889 N N . PHE A 1 234 ? 2.942 -7.201 -1.515 1.00 98.81 234 PHE A N 1
ATOM 1890 C CA . PHE A 1 234 ? 1.740 -8.017 -1.317 1.00 98.81 234 PHE A CA 1
ATOM 1891 C C . PHE A 1 234 ? 0.467 -7.265 -1.690 1.00 98.81 234 PHE A C 1
ATOM 1893 O O . PHE A 1 234 ? 0.392 -6.040 -1.585 1.00 98.81 234 PHE A O 1
ATOM 1900 N N . GLN A 1 235 ? -0.584 -7.997 -2.053 1.00 98.62 235 GLN A N 1
ATOM 1901 C CA . GLN A 1 235 ? -1.916 -7.413 -2.197 1.00 98.62 235 GLN A CA 1
ATOM 1902 C C . GLN A 1 235 ? -2.594 -7.338 -0.829 1.00 98.62 235 GLN A C 1
ATOM 1904 O O . GLN A 1 235 ? -2.932 -8.363 -0.242 1.00 98.62 235 GLN A O 1
ATOM 1909 N N . THR A 1 236 ? -2.797 -6.122 -0.317 1.00 98.56 236 THR A N 1
ATOM 1910 C CA . THR A 1 236 ? -3.355 -5.901 1.035 1.00 98.56 236 THR A CA 1
ATOM 1911 C C . THR A 1 236 ? -4.754 -5.288 1.037 1.00 98.56 236 THR A C 1
ATOM 1913 O O . THR A 1 236 ? -5.419 -5.263 2.070 1.00 98.56 236 THR A O 1
ATOM 1916 N N . VAL A 1 237 ? -5.235 -4.855 -0.133 1.00 98.00 237 VAL A N 1
ATOM 1917 C CA . VAL A 1 237 ? -6.574 -4.293 -0.337 1.00 98.00 237 VAL A CA 1
ATOM 1918 C C . VAL A 1 237 ? -7.410 -5.308 -1.108 1.00 98.00 237 VAL A C 1
ATOM 1920 O O . VAL A 1 237 ? -7.185 -5.559 -2.291 1.00 98.00 237 VAL A O 1
ATOM 1923 N N . ALA A 1 238 ? -8.365 -5.942 -0.428 1.00 95.56 238 ALA A N 1
ATOM 1924 C CA . ALA A 1 238 ? -9.179 -7.001 -1.017 1.00 95.56 238 ALA A CA 1
ATOM 1925 C C . ALA A 1 238 ? -9.889 -6.529 -2.297 1.00 95.56 238 ALA A C 1
ATOM 1927 O O . ALA A 1 238 ? -10.530 -5.482 -2.291 1.00 95.56 238 ALA A O 1
ATOM 1928 N N . LYS A 1 239 ? -9.847 -7.350 -3.356 1.00 96.44 239 LYS A N 1
ATOM 1929 C CA . LYS A 1 239 ? -10.464 -7.112 -4.681 1.00 96.44 239 LYS A CA 1
ATOM 1930 C C . LYS A 1 239 ? -9.863 -5.968 -5.510 1.00 96.44 239 LYS A C 1
ATOM 1932 O O . LYS A 1 239 ? -10.231 -5.851 -6.677 1.00 96.44 239 LYS A O 1
ATOM 1937 N N . ASP A 1 240 ? -8.907 -5.205 -4.984 1.00 97.31 240 ASP A N 1
ATOM 1938 C CA . ASP A 1 240 ? -8.131 -4.255 -5.783 1.00 97.31 240 ASP A CA 1
ATOM 1939 C C . ASP A 1 240 ? -6.981 -5.003 -6.481 1.00 97.31 240 ASP A C 1
ATOM 1941 O O . ASP A 1 240 ? -5.856 -5.104 -5.996 1.00 97.31 240 ASP A O 1
ATOM 1945 N N . VAL A 1 241 ? -7.319 -5.671 -7.588 1.00 96.94 241 VAL A N 1
ATOM 1946 C CA . VAL A 1 241 ? -6.418 -6.578 -8.320 1.00 96.94 241 VAL A CA 1
ATOM 1947 C C . VAL A 1 241 ? -5.087 -5.939 -8.744 1.00 96.94 241 VAL A C 1
ATOM 1949 O O . VAL A 1 241 ? -4.068 -6.615 -8.602 1.00 96.94 241 VAL A O 1
ATOM 1952 N N . PRO A 1 242 ? -5.034 -4.706 -9.282 1.00 97.69 242 PRO A N 1
ATOM 1953 C CA . PRO A 1 242 ? -3.759 -4.121 -9.676 1.00 97.69 242 PRO A CA 1
ATOM 1954 C C . PRO A 1 242 ? -2.934 -3.594 -8.502 1.00 97.69 242 PRO A C 1
ATOM 1956 O O . PRO A 1 242 ? -1.752 -3.356 -8.709 1.00 97.69 242 PRO A O 1
ATOM 1959 N N . HIS A 1 243 ? -3.518 -3.391 -7.320 1.00 98.56 243 HIS A N 1
ATOM 1960 C CA . HIS A 1 243 ? -2.874 -2.673 -6.222 1.00 98.56 243 HIS A CA 1
ATOM 1961 C C . HIS A 1 243 ? -1.956 -3.578 -5.395 1.00 98.56 243 HIS A C 1
ATOM 1963 O O . HIS A 1 243 ? -2.387 -4.594 -4.836 1.00 98.56 243 HIS A O 1
ATOM 1969 N N . TRP A 1 244 ? -0.693 -3.171 -5.270 1.00 98.81 244 TRP A N 1
ATOM 1970 C CA . TRP A 1 244 ? 0.333 -3.832 -4.464 1.00 98.81 244 TRP A CA 1
ATOM 1971 C C . TRP A 1 244 ? 0.891 -2.886 -3.413 1.00 98.81 244 TRP A C 1
ATOM 1973 O O . TRP A 1 244 ? 1.077 -1.698 -3.664 1.00 98.81 244 TRP A O 1
ATOM 1983 N N . THR A 1 245 ? 1.204 -3.432 -2.243 1.00 98.88 245 THR A N 1
ATOM 1984 C CA . THR A 1 245 ? 1.695 -2.704 -1.074 1.00 98.88 245 THR A CA 1
ATOM 1985 C C . THR A 1 245 ? 3.034 -3.276 -0.630 1.00 98.88 245 THR A C 1
ATOM 1987 O O . THR A 1 245 ? 3.156 -4.489 -0.450 1.00 98.88 245 THR A O 1
ATOM 1990 N N . TYR A 1 246 ? 4.020 -2.416 -0.395 1.00 98.88 246 TYR A N 1
ATOM 1991 C CA . TYR A 1 246 ? 5.303 -2.825 0.164 1.00 98.88 246 TYR A CA 1
ATOM 1992 C C . TYR A 1 246 ? 5.226 -2.916 1.685 1.00 98.88 246 TYR A C 1
ATOM 1994 O O . TYR A 1 246 ? 5.026 -1.911 2.375 1.00 98.88 246 TYR A O 1
ATOM 2002 N N . LEU A 1 247 ? 5.415 -4.123 2.213 1.00 98.69 247 LEU A N 1
ATOM 2003 C CA . LEU A 1 247 ? 5.433 -4.386 3.653 1.00 98.69 247 LEU A CA 1
ATOM 2004 C C . LEU A 1 247 ? 6.853 -4.564 4.197 1.00 98.69 247 LEU A C 1
ATOM 2006 O O . LEU A 1 247 ? 7.056 -4.389 5.396 1.00 98.69 247 LEU A O 1
ATOM 2010 N N . GLY A 1 248 ? 7.828 -4.864 3.329 1.00 97.38 248 GLY A N 1
ATOM 2011 C CA . GLY A 1 248 ? 9.231 -5.051 3.718 1.00 97.38 248 GLY A CA 1
ATOM 2012 C C . GLY A 1 248 ? 9.486 -6.302 4.565 1.00 97.38 248 GLY A C 1
ATOM 2013 O O . GLY A 1 248 ? 10.490 -6.364 5.268 1.00 97.38 248 GLY A O 1
ATOM 2014 N N . TRP A 1 249 ? 8.575 -7.275 4.507 1.00 97.94 249 TRP A N 1
ATOM 2015 C CA . TRP A 1 249 ? 8.640 -8.549 5.221 1.00 97.94 249 TRP A CA 1
ATOM 2016 C C . TRP A 1 249 ? 8.572 -9.715 4.243 1.00 97.94 249 TRP A C 1
ATOM 2018 O O . TRP A 1 249 ? 7.968 -9.601 3.181 1.00 97.94 249 TRP A O 1
ATOM 2028 N N . ASP A 1 250 ? 9.148 -10.846 4.630 1.00 97.06 250 ASP A N 1
ATOM 2029 C CA . ASP A 1 250 ? 8.890 -12.128 3.989 1.00 97.06 250 ASP A CA 1
ATOM 2030 C C . ASP A 1 250 ? 7.458 -12.606 4.277 1.00 97.06 250 ASP A C 1
ATOM 2032 O O . ASP A 1 250 ? 6.887 -12.330 5.337 1.00 97.06 250 ASP A O 1
ATOM 2036 N N . GLU A 1 251 ? 6.884 -13.350 3.329 1.00 97.62 251 GLU A N 1
ATOM 2037 C CA . GLU A 1 251 ? 5.501 -13.836 3.399 1.00 97.62 251 GLU A CA 1
ATOM 2038 C C . GLU A 1 251 ? 5.231 -14.648 4.680 1.00 97.62 251 GLU A C 1
ATOM 2040 O O . GLU A 1 251 ? 4.221 -14.447 5.356 1.00 97.62 251 GLU A O 1
ATOM 2045 N N . GLU A 1 252 ? 6.188 -15.485 5.091 1.00 97.56 252 GLU A N 1
ATOM 2046 C CA . GLU A 1 252 ? 6.108 -16.309 6.306 1.00 97.56 252 GLU A CA 1
ATOM 2047 C C . GLU A 1 252 ? 6.070 -15.489 7.608 1.00 97.56 252 GLU A C 1
ATOM 2049 O O . GLU A 1 252 ? 5.641 -15.982 8.659 1.00 97.56 252 GLU A O 1
ATOM 2054 N N . SER A 1 253 ? 6.505 -14.226 7.576 1.00 97.69 253 SER A N 1
ATOM 2055 C CA . SER A 1 253 ? 6.461 -13.336 8.737 1.00 97.69 253 SER A CA 1
ATOM 2056 C C . SER A 1 253 ? 5.158 -12.557 8.861 1.00 97.69 253 SER A C 1
ATOM 2058 O O . SER A 1 253 ? 4.842 -12.112 9.965 1.00 97.69 253 SER A O 1
ATOM 2060 N N . LEU A 1 254 ? 4.356 -12.427 7.802 1.00 98.50 254 LEU A N 1
ATOM 2061 C CA . LEU A 1 254 ? 3.115 -11.642 7.836 1.00 98.50 254 LEU A CA 1
ATOM 2062 C C . LEU A 1 254 ? 2.124 -12.102 8.932 1.00 98.50 254 LEU A C 1
ATOM 2064 O O . LEU A 1 254 ? 1.618 -11.241 9.667 1.00 98.50 254 LEU A O 1
ATOM 2068 N N . PRO A 1 255 ? 1.914 -13.416 9.174 1.00 98.44 255 PRO A N 1
ATOM 2069 C CA . PRO A 1 255 ? 1.088 -13.884 10.291 1.00 98.44 255 PRO A CA 1
ATOM 2070 C C . PRO A 1 255 ? 1.621 -13.501 11.679 1.00 98.44 255 PRO A C 1
ATOM 2072 O O . PRO A 1 255 ? 0.840 -13.387 12.631 1.00 98.44 255 PRO A O 1
ATOM 2075 N N . LYS A 1 256 ? 2.937 -13.277 11.830 1.00 98.12 256 LYS A N 1
ATOM 2076 C CA . LYS A 1 256 ? 3.546 -12.876 13.114 1.00 98.12 256 LYS A CA 1
ATOM 2077 C C . LYS A 1 256 ? 3.069 -11.492 13.548 1.00 98.12 256 LYS A C 1
ATOM 2079 O O . LYS A 1 256 ? 2.969 -11.247 14.749 1.00 98.12 256 LYS A O 1
ATOM 2084 N N . PHE A 1 257 ? 2.712 -10.642 12.585 1.00 98.25 257 PHE A N 1
ATOM 2085 C CA . PHE A 1 257 ? 2.113 -9.318 12.782 1.00 98.25 257 PHE A CA 1
ATOM 2086 C C . PHE A 1 257 ? 0.581 -9.340 12.723 1.00 98.25 257 PHE A C 1
ATOM 2088 O O . PHE A 1 257 ? -0.058 -8.295 12.771 1.00 98.25 257 PHE A O 1
ATOM 2095 N N . GLY A 1 258 ? -0.028 -10.525 12.631 1.00 98.25 258 GLY A N 1
ATOM 2096 C CA . GLY A 1 258 ? -1.476 -10.700 12.639 1.00 98.25 258 GLY A CA 1
ATOM 2097 C C . GLY A 1 258 ? -2.168 -10.542 11.286 1.00 98.25 258 GLY A C 1
ATOM 2098 O O . GLY A 1 258 ? -3.388 -10.671 11.254 1.00 98.25 258 GLY A O 1
ATOM 2099 N N . LEU A 1 259 ? -1.450 -10.305 10.180 1.00 98.69 259 LEU A N 1
ATOM 2100 C CA . LEU A 1 259 ? -2.081 -10.335 8.857 1.00 98.69 259 LEU A CA 1
ATOM 2101 C C . LEU A 1 259 ? -2.620 -11.736 8.548 1.00 98.69 259 LEU A C 1
ATOM 2103 O O . LEU A 1 259 ? -2.065 -12.749 8.979 1.00 98.69 259 LEU A O 1
ATOM 2107 N N . GLN A 1 260 ? -3.718 -11.778 7.801 1.00 98.50 260 GLN A N 1
ATOM 2108 C CA . GLN A 1 260 ? -4.413 -13.007 7.446 1.00 98.50 260 GLN A CA 1
ATOM 2109 C C . GLN A 1 260 ? -4.412 -13.205 5.940 1.00 98.50 260 GLN A C 1
ATOM 2111 O O . GLN A 1 260 ? -4.852 -12.336 5.184 1.00 98.50 260 GLN A O 1
ATOM 2116 N N . GLU A 1 261 ? -3.966 -14.382 5.525 1.00 98.25 261 GLU A N 1
ATOM 2117 C CA . GLU A 1 261 ? -4.092 -14.825 4.148 1.00 98.25 261 GLU A CA 1
ATOM 2118 C C . GLU A 1 261 ? -5.568 -15.061 3.804 1.00 98.25 261 GLU A C 1
ATOM 2120 O O . GLU A 1 261 ? -6.319 -15.692 4.558 1.00 98.25 261 GLU A O 1
ATOM 2125 N N . LYS A 1 262 ? -6.000 -14.555 2.649 1.00 98.00 262 LYS A N 1
ATOM 2126 C CA . LYS A 1 262 ? -7.342 -14.782 2.124 1.00 98.00 262 LYS A CA 1
ATOM 2127 C C . LYS A 1 262 ? -7.308 -14.908 0.611 1.00 98.00 262 LYS A C 1
ATOM 2129 O O . LYS A 1 262 ? -6.875 -13.994 -0.084 1.00 98.00 262 LYS A O 1
ATOM 2134 N N . ILE A 1 263 ? -7.836 -16.014 0.099 1.00 97.50 263 ILE A N 1
ATOM 2135 C CA . ILE A 1 263 ? -7.947 -16.248 -1.342 1.00 97.50 263 ILE A CA 1
ATOM 2136 C C . ILE A 1 263 ? -9.304 -15.728 -1.825 1.00 97.50 263 ILE A C 1
ATOM 2138 O O . ILE A 1 263 ? -10.355 -16.179 -1.366 1.00 97.50 263 ILE A O 1
ATOM 2142 N N . ILE A 1 264 ? -9.293 -14.773 -2.754 1.00 96.19 264 ILE A N 1
ATOM 2143 C CA . ILE A 1 264 ? -10.494 -14.186 -3.360 1.00 96.19 264 ILE A CA 1
ATOM 2144 C C . ILE A 1 264 ? -10.345 -14.282 -4.874 1.00 96.19 264 ILE A C 1
ATOM 2146 O O . ILE A 1 264 ? -9.420 -13.716 -5.445 1.00 96.19 264 ILE A O 1
ATOM 2150 N N . SER A 1 265 ? -11.251 -15.014 -5.530 1.00 93.81 265 SER A N 1
ATOM 2151 C CA . SER A 1 265 ? -11.213 -15.235 -6.986 1.00 93.81 265 SER A CA 1
ATOM 2152 C C . SER A 1 265 ? -9.858 -15.758 -7.496 1.00 93.81 265 SER A C 1
ATOM 2154 O O . SER A 1 265 ? -9.401 -15.364 -8.564 1.00 93.81 265 SER A O 1
ATOM 2156 N N .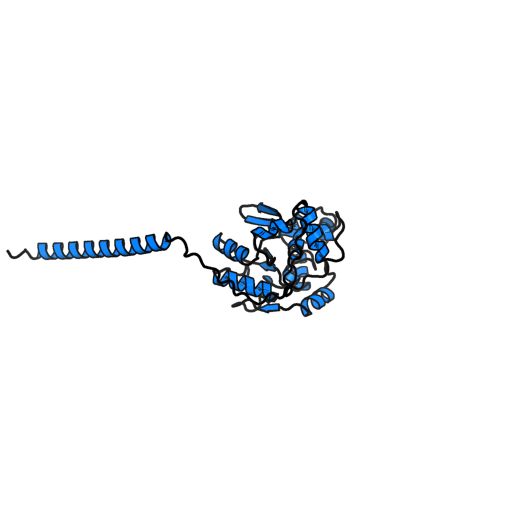 GLY A 1 266 ? -9.202 -16.626 -6.716 1.00 93.62 266 GLY A N 1
ATOM 2157 C CA . GLY A 1 266 ? -7.896 -17.204 -7.055 1.00 93.62 266 GLY A CA 1
ATOM 2158 C C . GLY A 1 266 ? -6.690 -16.294 -6.792 1.00 93.62 266 GLY A C 1
ATOM 2159 O O . GLY A 1 266 ? -5.572 -16.686 -7.100 1.00 93.62 266 GLY A O 1
ATOM 2160 N N . ILE A 1 267 ? -6.893 -15.106 -6.217 1.00 95.00 267 ILE A N 1
ATOM 2161 C CA . ILE A 1 267 ? -5.820 -14.189 -5.822 1.00 95.00 267 ILE A CA 1
ATOM 2162 C C . ILE A 1 267 ? -5.642 -14.241 -4.306 1.00 95.00 267 ILE A C 1
ATOM 2164 O O . ILE A 1 267 ? -6.614 -14.090 -3.561 1.00 95.00 267 ILE A O 1
ATOM 2168 N N . THR A 1 268 ? -4.401 -14.423 -3.862 1.00 97.00 268 THR A N 1
ATOM 2169 C CA . THR A 1 268 ? -4.018 -14.337 -2.451 1.00 97.00 268 THR A CA 1
ATOM 2170 C C . THR A 1 268 ? -3.886 -12.879 -2.020 1.00 97.00 268 THR A C 1
ATOM 2172 O O . THR A 1 268 ? -3.138 -12.109 -2.623 1.00 97.00 268 THR A O 1
ATOM 2175 N N . TYR A 1 269 ? -4.600 -12.522 -0.954 1.00 98.50 269 TYR A N 1
ATOM 2176 C CA . TYR A 1 269 ? -4.511 -11.236 -0.273 1.00 98.50 269 TYR A CA 1
ATOM 2177 C C . TYR A 1 269 ? -4.031 -11.420 1.166 1.00 98.50 269 TYR A C 1
ATOM 2179 O O . TYR A 1 269 ? -4.449 -12.358 1.843 1.00 98.50 269 TYR A O 1
ATOM 2187 N N . TRP A 1 270 ? -3.232 -10.475 1.653 1.00 98.62 270 TRP A N 1
ATOM 2188 C CA . TRP A 1 270 ? -2.775 -10.391 3.038 1.00 98.62 270 TRP A CA 1
ATOM 2189 C C . TRP A 1 270 ? -3.499 -9.248 3.745 1.00 98.62 270 TRP A C 1
ATOM 2191 O O . TRP A 1 270 ? -3.106 -8.085 3.663 1.00 98.62 270 TRP A O 1
ATOM 2201 N N . LEU A 1 271 ? -4.615 -9.583 4.390 1.00 98.56 271 LEU A N 1
ATOM 2202 C CA . LEU A 1 271 ? -5.558 -8.613 4.938 1.00 98.56 271 LEU A CA 1
ATOM 2203 C C . LEU A 1 271 ? -5.306 -8.350 6.420 1.00 98.56 271 LEU A C 1
ATOM 2205 O O . LEU A 1 271 ? -4.823 -9.213 7.155 1.00 98.56 271 LEU A O 1
ATOM 2209 N N . THR A 1 272 ? -5.681 -7.155 6.870 1.00 98.06 272 THR A N 1
ATOM 2210 C CA . THR A 1 272 ? -5.698 -6.843 8.299 1.00 98.06 272 THR A CA 1
ATOM 2211 C C . THR A 1 272 ? -6.753 -7.706 9.023 1.00 98.06 272 THR A C 1
ATOM 2213 O O . THR A 1 272 ? -7.791 -8.027 8.438 1.00 98.06 272 THR A O 1
ATOM 2216 N N . PRO A 1 273 ? -6.511 -8.114 10.281 1.00 96.94 273 PRO A N 1
ATOM 2217 C CA . PRO A 1 273 ? -7.412 -8.985 11.049 1.00 96.94 273 PRO A CA 1
ATOM 2218 C C . PRO A 1 273 ? -8.512 -8.231 11.815 1.00 96.94 273 PRO A C 1
ATOM 2220 O O . PRO A 1 273 ? -9.182 -8.829 12.660 1.00 96.94 273 PRO A O 1
ATOM 2223 N N . ILE A 1 274 ? -8.617 -6.914 11.618 1.00 94.38 274 ILE A N 1
ATOM 2224 C CA . ILE A 1 274 ? -9.521 -6.025 12.360 1.00 94.38 274 ILE A CA 1
ATOM 2225 C C . ILE A 1 274 ? -10.755 -5.665 11.571 1.00 94.38 274 ILE A C 1
ATOM 2227 O O . ILE A 1 274 ? -10.783 -5.848 10.342 1.00 94.38 274 ILE A O 1
#

Secondary structure (DSSP, 8-state):
----HHHHHHHHHHHHHHHHHHHHHHHHHHHHHHHTS-----------------------TTS-HHHHHHHHHHHH-SSPPPTTSHHHHHHHHHGGGGG---TT----SSS---SHHHHHHHHTTS-EEEPTT-SS-EEEHHHHHHHHHHHHHS---BSSSSGGGS---HHHHHHHHHHH--HHHHHHHHTTS--GGGGT-PPTTT-GGGGT-EEEB---SHHHHHHHHHTTEE--STT-TTEEEE--S-GGGGGGGT-EEEEETTEEEEE---

Radius of gyration: 26.25 Å; Cα contacts (8 Å, |Δi|>4): 410; chains: 1; bounding box: 52×75×82 Å

pLDDT: mean 87.65, std 17.28, range [33.91, 98.88]

InterPro domains:
  IPR003709 D-alanyl-D-alanine carboxypeptidase-like, core domain [PF02557] (155-238)
  IPR009045 Peptidase M74/Hedgehog-like, zinc-binding domain superfamily [G3DSA:3.30.1380.10] (110-260)
  IPR009045 Peptidase M74/Hedgehog-like, zinc-binding domain superfamily [SSF55166] (124-250)

Organism: NCBI:txid531300

Mean predicted aligned error: 10.65 Å